Protein AF-0000000065801148 (afdb_homodimer)

Sequence (294 aa):
MPPTREELVSTALNFIAQFAKLDVDSVLSFLSPNCTLRSFPSSLGKPALQTKEESKADFQGLKDFFQNFQLRVKDGSEPVVDEPARRVVLHIEGKGDSLVGRFETEYIYILRMNEEGTMVEDFFQFADSATRDAWGKKIEAHFSARNMPPTREELVSTALNFIAQFAKLDVDSVLSFLSPNCTLRSFPSSLGKPALQTKEESKADFQGLKDFFQNFQLRVKDGSEPVVDEPARRVVLHIEGKGDSLVGRFETEYIYILRMNEEGTMVEDFFQFADSATRDAWGKKIEAHFSARN

Radius of gyration: 19.73 Å; Cα contacts (8 Å, |Δi|>4): 608; chains: 2; bounding box: 57×50×33 Å

Organism: Aspergillus calidoustus (NCBI:txid454130)

Foldseek 3Di:
DFDDQVLLVVLVQCLQAQLQVLDLVSNLVQADQAAWEAEDDCVLVDDRIDGSVRCSVVSNVSSVWFPGKHKDADPPDDWDADRVQSKIWGWIWMWTATPQGTAIWIKIWIFHADRHSNHTRYIYIYIPSVSVVVVVVSVVVVVVVVD/DFDDPVLLVVLVQCLQAQLQVLDLVSNLVQADQAAWEAEDDCVLVDDRIDGSVRCSVVSNVSSVWFPGKHKDADPPDDWDADRVQSKIWGWIWMWTATPQGTAIWIKIWIFHADRHSNHTRYIYIYIPSVSVVVVVVSVVVVVVVVD

InterPro domains:
  IPR032710 NTF2-like domain superfamily [SSF54427] (6-125)
  IPR050977 Fungal Meroterpenoid Biosynthesis Isomerase [PTHR39598] (4-147)

Solvent-accessible surface area (backbone atoms only — not comparable to full-atom values): 15078 Å² total; per-residue (Å²): 122,77,47,48,67,67,45,43,51,50,38,53,54,53,46,44,54,27,53,49,67,56,38,53,65,59,48,50,68,34,41,37,90,80,13,37,37,32,48,32,44,71,87,67,70,55,70,51,70,33,46,49,76,66,44,46,60,60,46,45,44,49,40,73,40,34,84,42,39,42,50,41,74,32,88,96,61,71,74,43,50,14,61,94,72,37,32,39,34,40,51,32,32,38,41,31,43,35,85,82,42,82,44,68,48,39,34,40,36,42,36,25,37,41,74,76,25,72,29,35,37,33,44,36,37,37,38,33,34,39,52,51,50,54,48,51,53,46,52,52,48,58,56,51,72,72,94,124,79,47,48,70,68,46,44,51,49,36,53,54,54,48,46,53,26,53,49,65,56,39,53,66,59,47,52,69,34,41,37,90,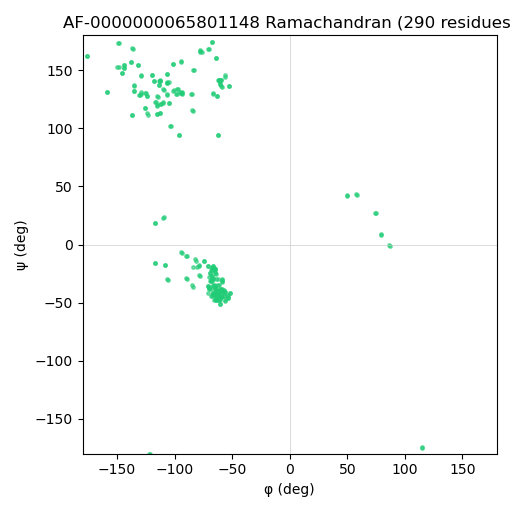79,14,36,37,32,46,31,42,72,87,68,68,56,69,51,70,34,46,49,76,66,44,46,60,59,45,45,46,48,40,75,40,34,82,40,38,42,50,41,74,32,88,96,60,71,74,43,50,15,61,96,71,36,31,40,34,40,53,31,32,36,41,30,43,36,85,82,42,82,44,69,49,39,33,39,35,41,36,26,37,40,73,76,25,71,29,35,36,34,42,36,37,37,38,34,34,39,54,51,50,55,48,52,54,46,52,53,48,57,55,52,69,73,95

pLDDT: mean 94.47, std 5.84, range [59.25, 98.94]

Secondary structure (DSSP, 8-state):
-PPPHHHHHHHHHHHHHGGGGT-HHHHHTTEEEEEEEEEE-GGG---SEEEHHHHHHHHHHHHHHEEEEEEEEPTT---EEETTTTEEEEEEEEEEEETTEEEEEEEEEEEEE-TTSSSEEEEEEEE-HHHHHHHHHHHHHHHHHH-/-PPPHHHHHHHHHHHHHGGGGT-HHHHHTTEEEEEEEEEE-GGG---SEEEHHHHHHHHHHHHHHEEEEEEEEPTT---EEETTTTEEEEEEEEEEEETTEEEEEEEEEEEEE-TTSSSEEEEEEEE-HHHHHHHHHHHHHHHHHH-

Structure (mmCIF, N/CA/C/O backbone):
data_AF-0000000065801148-model_v1
#
loop_
_entity.id
_entity.type
_entity.pdbx_description
1 polymer 'Austinoid biosynthesis cluster protein H'
#
loop_
_atom_site.group_PDB
_atom_site.id
_atom_site.type_symbol
_atom_site.label_atom_id
_atom_site.label_alt_id
_atom_site.label_comp_id
_atom_site.label_asym_id
_atom_site.label_entity_id
_atom_site.label_seq_id
_atom_site.pdbx_PDB_ins_code
_atom_site.Cartn_x
_atom_site.Cartn_y
_atom_site.Cartn_z
_atom_site.occupancy
_atom_site.B_iso_or_equiv
_atom_site.auth_seq_id
_atom_site.auth_comp_id
_atom_site.auth_asym_id
_atom_site.auth_atom_id
_atom_site.pdbx_PDB_model_num
ATOM 1 N N . MET A 1 1 ? 27.734 -12.953 -5.141 1 88.44 1 MET A N 1
ATOM 2 C CA . MET A 1 1 ? 27.516 -11.531 -5.371 1 88.44 1 MET A CA 1
ATOM 3 C C . MET A 1 1 ? 26.062 -11.148 -5.098 1 88.44 1 MET A C 1
ATOM 5 O O . MET A 1 1 ? 25.156 -11.961 -5.301 1 88.44 1 MET A O 1
ATOM 9 N N . PRO A 1 2 ? 25.859 -10.008 -4.473 1 94.94 2 PRO A N 1
ATOM 10 C CA . PRO A 1 2 ? 24.469 -9.586 -4.266 1 94.94 2 PRO A CA 1
ATOM 11 C C . PRO A 1 2 ? 23.719 -9.367 -5.578 1 94.94 2 PRO A C 1
ATOM 13 O O . PRO A 1 2 ? 24.328 -9 -6.586 1 94.94 2 PRO A O 1
ATOM 16 N N . PRO A 1 3 ? 22.438 -9.75 -5.605 1 97.81 3 PRO A N 1
ATOM 17 C CA . PRO A 1 3 ? 21.656 -9.492 -6.82 1 97.81 3 PRO A CA 1
ATOM 18 C C . PRO A 1 3 ? 21.656 -8.016 -7.211 1 97.81 3 PRO A C 1
ATOM 20 O O . PRO A 1 3 ? 21.688 -7.145 -6.344 1 97.81 3 PRO A O 1
ATOM 23 N N . THR A 1 4 ? 21.641 -7.812 -8.516 1 97.81 4 THR A N 1
ATOM 24 C CA . THR A 1 4 ? 21.562 -6.453 -9.031 1 97.81 4 THR A CA 1
ATOM 25 C C . THR A 1 4 ? 20.141 -5.922 -8.945 1 97.81 4 THR A C 1
ATOM 27 O O . THR A 1 4 ? 19.203 -6.691 -8.734 1 97.81 4 THR A O 1
ATOM 30 N N . ARG A 1 5 ? 20.031 -4.637 -9.102 1 98.12 5 ARG A N 1
ATOM 31 C CA . ARG A 1 5 ? 18.734 -3.977 -9.18 1 98.12 5 ARG A CA 1
ATOM 32 C C . ARG A 1 5 ? 17.859 -4.617 -10.25 1 98.12 5 ARG A C 1
ATOM 34 O O . ARG A 1 5 ? 16.688 -4.914 -10.008 1 98.12 5 ARG A O 1
ATOM 41 N N . GLU A 1 6 ? 18.438 -4.836 -11.383 1 97.88 6 GLU A N 1
ATOM 42 C CA . GLU A 1 6 ? 17.719 -5.406 -12.516 1 97.88 6 GLU A CA 1
ATOM 43 C C . GLU A 1 6 ? 17.25 -6.828 -12.211 1 97.88 6 GLU A C 1
ATOM 45 O O . GLU A 1 6 ? 16.156 -7.223 -12.602 1 97.88 6 GLU A O 1
ATOM 50 N N . GLU A 1 7 ? 18.078 -7.594 -11.539 1 98.5 7 GLU A N 1
ATOM 51 C CA . GLU A 1 7 ? 17.719 -8.961 -11.18 1 98.5 7 GLU A CA 1
ATOM 52 C C . GLU A 1 7 ? 16.578 -8.992 -10.172 1 98.5 7 GLU A C 1
ATOM 54 O O . GLU A 1 7 ? 15.664 -9.82 -10.281 1 98.5 7 GLU A O 1
ATOM 59 N N . LEU A 1 8 ? 16.625 -8.086 -9.18 1 98.75 8 LEU A N 1
ATOM 60 C CA . LEU A 1 8 ? 15.57 -8 -8.18 1 98.75 8 LEU A CA 1
ATOM 61 C C . LEU A 1 8 ? 14.234 -7.656 -8.836 1 98.75 8 LEU A C 1
ATOM 63 O O . LEU A 1 8 ? 13.219 -8.297 -8.562 1 98.75 8 LEU A O 1
ATOM 67 N N . VAL A 1 9 ? 14.273 -6.68 -9.742 1 98.75 9 VAL A N 1
ATOM 68 C CA . VAL A 1 9 ? 13.062 -6.258 -10.43 1 98.75 9 VAL A CA 1
ATOM 69 C C . VAL A 1 9 ? 12.555 -7.387 -11.328 1 98.75 9 VAL A C 1
ATOM 71 O O . VAL A 1 9 ? 11.352 -7.664 -11.367 1 98.75 9 VAL A O 1
ATOM 74 N N . SER A 1 10 ? 13.445 -8.039 -12.016 1 98.69 10 SER A N 1
ATOM 75 C CA . SER A 1 10 ? 13.07 -9.148 -12.891 1 98.69 10 SER A CA 1
ATOM 76 C C . SER A 1 10 ? 12.391 -10.266 -12.102 1 98.69 10 SER A C 1
ATOM 78 O O . SER A 1 10 ? 11.359 -10.789 -12.531 1 98.69 10 SER A O 1
ATOM 80 N N . THR A 1 11 ? 12.93 -10.656 -10.953 1 98.69 11 THR A N 1
ATOM 81 C CA . THR A 1 11 ? 12.328 -11.688 -10.117 1 98.69 11 THR A CA 1
ATOM 82 C C . THR A 1 11 ? 10.938 -11.266 -9.648 1 98.69 11 THR A C 1
ATOM 84 O O . THR A 1 11 ? 10 -12.062 -9.68 1 98.69 11 THR A O 1
ATOM 87 N N . ALA A 1 12 ? 10.812 -10.008 -9.219 1 98.81 12 ALA A N 1
ATOM 88 C CA . ALA A 1 12 ? 9.523 -9.492 -8.758 1 98.81 12 ALA A CA 1
ATOM 89 C C . ALA A 1 12 ? 8.477 -9.57 -9.875 1 98.81 12 ALA A C 1
ATOM 91 O O . ALA A 1 12 ? 7.355 -10.031 -9.648 1 98.81 12 ALA A O 1
ATOM 92 N N . LEU A 1 13 ? 8.852 -9.164 -11.078 1 98.69 13 LEU A N 1
ATOM 93 C CA . LEU A 1 13 ? 7.93 -9.141 -12.203 1 98.69 13 LEU A CA 1
ATOM 94 C C . LEU A 1 13 ? 7.582 -10.562 -12.648 1 98.69 13 LEU A C 1
ATOM 96 O O . LEU A 1 13 ? 6.434 -10.844 -13 1 98.69 13 LEU A O 1
ATOM 100 N N . ASN A 1 14 ? 8.516 -11.43 -12.609 1 98.5 14 ASN A N 1
ATOM 101 C CA . ASN A 1 14 ? 8.242 -12.836 -12.914 1 98.5 14 ASN A CA 1
ATOM 102 C C . ASN A 1 14 ? 7.301 -13.461 -11.891 1 98.5 14 ASN A C 1
ATOM 104 O O . ASN A 1 14 ? 6.449 -14.273 -12.242 1 98.5 14 ASN A O 1
ATOM 108 N N . PHE A 1 15 ? 7.508 -13.07 -10.664 1 98.62 15 PHE A N 1
ATOM 109 C CA . PHE A 1 15 ? 6.637 -13.57 -9.609 1 98.62 15 PHE A CA 1
ATOM 110 C C . PHE A 1 15 ? 5.188 -13.172 -9.867 1 98.62 15 PHE A C 1
ATOM 112 O O . PHE A 1 15 ? 4.297 -14.023 -9.883 1 98.62 15 PHE A O 1
ATOM 119 N N . ILE A 1 16 ? 4.914 -11.891 -10.117 1 98.25 16 ILE A N 1
ATOM 120 C CA . ILE A 1 16 ? 3.527 -11.461 -10.25 1 98.25 16 ILE A CA 1
ATOM 121 C C . ILE A 1 16 ? 2.936 -12.039 -11.531 1 98.25 16 ILE A C 1
ATOM 123 O O . ILE A 1 16 ? 1.729 -12.289 -11.617 1 98.25 16 ILE A O 1
ATOM 127 N N . ALA A 1 17 ? 3.746 -12.367 -12.539 1 98.06 17 ALA A N 1
ATOM 128 C CA . ALA A 1 17 ? 3.275 -12.953 -13.789 1 98.06 17 ALA A CA 1
ATOM 129 C C . ALA A 1 17 ? 2.73 -14.359 -13.555 1 98.06 17 ALA A C 1
ATOM 131 O O . ALA A 1 17 ? 1.961 -14.875 -14.367 1 98.06 17 ALA A O 1
ATOM 132 N N . GLN A 1 18 ? 3.129 -15.016 -12.422 1 97.69 18 GLN A N 1
ATOM 133 C CA . GLN A 1 18 ? 2.709 -16.391 -12.164 1 97.69 18 GLN A CA 1
ATOM 134 C C . GLN A 1 18 ? 1.209 -16.453 -11.883 1 97.69 18 GLN A C 1
ATOM 136 O O . GLN A 1 18 ? 0.578 -17.484 -12.125 1 97.69 18 GLN A O 1
ATOM 141 N N . PHE A 1 19 ? 0.616 -15.414 -11.383 1 97.06 19 PHE A N 1
ATOM 142 C CA . PHE A 1 19 ? -0.777 -15.414 -10.953 1 97.06 19 PHE A CA 1
ATOM 143 C C . PHE A 1 19 ? -1.708 -15.648 -12.141 1 97.06 19 PHE A C 1
ATOM 145 O O . PHE A 1 19 ? -2.814 -16.172 -11.977 1 97.06 19 PHE A O 1
ATOM 152 N N . ALA A 1 20 ? -1.231 -15.297 -13.312 1 96.25 20 ALA A N 1
ATOM 153 C CA . ALA A 1 20 ? -2.057 -15.438 -14.516 1 96.25 20 ALA A CA 1
ATOM 154 C C . ALA A 1 20 ? -2.244 -16.906 -14.891 1 96.25 20 ALA A C 1
ATOM 156 O O . ALA A 1 20 ? -3.16 -17.25 -15.641 1 96.25 20 ALA A O 1
ATOM 157 N N . LYS A 1 21 ? -1.424 -17.75 -14.398 1 95.75 21 LYS A N 1
ATOM 158 C CA . LYS A 1 21 ? -1.476 -19.156 -14.734 1 95.75 21 LYS A CA 1
ATOM 159 C C . LYS A 1 21 ? -2.576 -19.875 -13.953 1 95.75 21 LYS A C 1
ATOM 161 O O . LYS A 1 21 ? -2.955 -21 -14.289 1 95.75 21 LYS A O 1
ATOM 166 N N . LEU A 1 22 ? -3.027 -19.266 -12.906 1 94.88 22 LEU A N 1
ATOM 167 C CA . LEU A 1 22 ? -4.008 -19.859 -12.008 1 94.88 22 LEU A CA 1
ATOM 168 C C . LEU A 1 22 ? -3.58 -21.281 -11.609 1 94.88 22 LEU A C 1
ATOM 170 O O . LEU A 1 22 ? -4.387 -22.203 -11.656 1 94.88 22 LEU A O 1
ATOM 174 N N . ASP A 1 23 ? -2.326 -21.375 -11.336 1 94.38 23 ASP A N 1
ATOM 175 C CA . ASP A 1 23 ? -1.668 -22.609 -10.891 1 94.38 23 ASP A CA 1
ATOM 176 C C . ASP A 1 23 ? -0.948 -22.391 -9.562 1 94.38 23 ASP A C 1
ATOM 178 O O . ASP A 1 23 ? 0.062 -21.688 -9.508 1 94.38 23 ASP A O 1
ATOM 182 N N . VAL A 1 24 ? -1.409 -23 -8.586 1 94.25 24 VAL A N 1
ATOM 183 C CA . VAL A 1 24 ? -0.921 -22.797 -7.227 1 94.25 24 VAL A CA 1
ATOM 184 C C . VAL A 1 24 ? 0.577 -23.078 -7.168 1 94.25 24 VAL A C 1
ATOM 186 O O . VAL A 1 24 ? 1.341 -22.312 -6.578 1 94.25 24 VAL A O 1
ATOM 189 N N . ASP A 1 25 ? 1.004 -24.141 -7.789 1 95.19 25 ASP A N 1
ATOM 190 C CA . ASP A 1 25 ? 2.402 -24.547 -7.73 1 95.19 25 ASP A CA 1
ATOM 191 C C . ASP A 1 25 ? 3.309 -23.516 -8.391 1 95.19 25 ASP A C 1
ATOM 193 O O . ASP A 1 25 ? 4.449 -23.312 -7.973 1 95.19 25 ASP A O 1
ATOM 197 N N . SER A 1 26 ? 2.848 -22.906 -9.414 1 95.62 26 SER A N 1
ATOM 198 C CA . SER A 1 26 ? 3.615 -21.859 -10.094 1 95.62 26 SER A CA 1
ATOM 199 C C . SER A 1 26 ? 3.932 -20.703 -9.164 1 95.62 26 SER A C 1
ATOM 201 O O . SER A 1 26 ? 5.07 -20.234 -9.109 1 95.62 26 SER A O 1
ATOM 203 N N . VAL A 1 27 ? 2.953 -20.234 -8.375 1 96 27 VAL A N 1
ATOM 204 C CA . VAL A 1 27 ? 3.152 -19.141 -7.426 1 96 27 VAL A CA 1
ATOM 205 C C . VAL A 1 27 ? 4.074 -19.609 -6.297 1 96 27 VAL A C 1
ATOM 207 O O . VAL A 1 27 ? 5.055 -18.922 -5.973 1 96 27 VAL A O 1
ATOM 210 N N . LEU A 1 28 ? 3.816 -20.781 -5.816 1 96.31 28 LEU A N 1
ATOM 211 C CA . LEU A 1 28 ? 4.562 -21.297 -4.676 1 96.31 28 LEU A CA 1
ATOM 212 C C . LEU A 1 28 ? 6.023 -21.531 -5.043 1 96.31 28 LEU A C 1
ATOM 214 O O . LEU A 1 28 ? 6.906 -21.422 -4.188 1 96.31 28 LEU A O 1
ATOM 218 N N . SER A 1 29 ? 6.285 -21.828 -6.242 1 96.44 29 SER A N 1
ATOM 219 C CA . SER A 1 29 ? 7.645 -22.109 -6.684 1 96.44 29 SER A CA 1
ATOM 220 C C . SER A 1 29 ? 8.531 -20.875 -6.574 1 96.44 29 SER A C 1
ATOM 222 O O . SER A 1 29 ? 9.758 -20.984 -6.547 1 96.44 29 SER A O 1
ATOM 224 N N . PHE A 1 30 ? 7.953 -19.672 -6.527 1 97.81 30 PHE A N 1
ATOM 225 C CA . PHE A 1 30 ? 8.703 -18.438 -6.395 1 97.81 30 PHE A CA 1
ATOM 226 C C . PHE A 1 30 ? 8.898 -18.078 -4.93 1 97.81 30 PHE A C 1
ATOM 228 O O . PHE A 1 30 ? 9.617 -17.125 -4.609 1 97.81 30 PHE A O 1
ATOM 235 N N . LEU A 1 31 ? 8.25 -18.75 -4.016 1 97.94 31 LEU A N 1
ATOM 236 C CA . LEU A 1 31 ? 8.383 -18.516 -2.584 1 97.94 31 LEU A CA 1
ATOM 237 C C . LEU A 1 31 ? 9.43 -19.422 -1.969 1 97.94 31 LEU A C 1
ATOM 239 O O . LEU A 1 31 ? 9.438 -20.641 -2.23 1 97.94 31 LEU A O 1
ATOM 243 N N . SER A 1 32 ? 10.344 -18.812 -1.2 1 97.69 32 SER A N 1
ATOM 244 C CA . SER A 1 32 ? 11.305 -19.641 -0.466 1 97.69 32 SER A CA 1
ATOM 245 C C . SER A 1 32 ? 10.602 -20.516 0.559 1 97.69 32 SER A C 1
ATOM 247 O O . SER A 1 32 ? 9.469 -20.25 0.958 1 97.69 32 SER A O 1
ATOM 249 N N . PRO A 1 33 ? 11.195 -21.594 1.052 1 94.88 33 PRO A N 1
ATOM 250 C CA . PRO A 1 33 ? 10.555 -22.547 1.97 1 94.88 33 PRO A CA 1
ATOM 251 C C . PRO A 1 33 ? 10.078 -21.875 3.262 1 94.88 33 PRO A C 1
ATOM 253 O O . PRO A 1 33 ? 9.047 -22.281 3.82 1 94.88 33 PRO A O 1
ATOM 256 N N . ASN A 1 34 ? 10.727 -20.859 3.68 1 94.19 34 ASN A N 1
ATOM 257 C CA . ASN A 1 34 ? 10.367 -20.188 4.926 1 94.19 34 ASN A CA 1
ATOM 258 C C . ASN A 1 34 ? 9.758 -18.812 4.668 1 94.19 34 ASN A C 1
ATOM 260 O O . ASN A 1 34 ? 9.852 -17.922 5.516 1 94.19 34 ASN A O 1
ATOM 264 N N . CYS A 1 35 ? 9.242 -18.688 3.482 1 97.38 35 CYS A N 1
ATOM 265 C CA . CYS A 1 35 ? 8.648 -17.406 3.131 1 97.38 35 CYS A CA 1
ATOM 266 C C . CYS A 1 35 ? 7.496 -17.062 4.07 1 97.38 35 CYS A C 1
ATOM 268 O O . CYS A 1 35 ? 6.684 -17.922 4.402 1 97.38 35 CYS A O 1
ATOM 270 N N . THR A 1 36 ? 7.418 -15.867 4.461 1 95.5 36 THR A N 1
ATOM 271 C CA . THR A 1 36 ? 6.293 -15.328 5.219 1 95.5 36 THR A CA 1
ATOM 272 C C . THR A 1 36 ? 5.438 -14.422 4.34 1 95.5 36 THR A C 1
ATOM 274 O O . THR A 1 36 ? 5.961 -13.688 3.5 1 95.5 36 THR A O 1
ATOM 277 N N . LEU A 1 37 ? 4.152 -14.562 4.512 1 95.69 37 LEU A N 1
ATOM 278 C CA . LEU A 1 37 ? 3.197 -13.695 3.838 1 95.69 37 LEU A CA 1
ATOM 279 C C . LEU A 1 37 ? 2.512 -12.766 4.832 1 95.69 37 LEU A C 1
ATOM 281 O O . LEU A 1 37 ? 1.942 -13.219 5.828 1 95.69 37 LEU A O 1
ATOM 285 N N . ARG A 1 38 ? 2.605 -11.539 4.648 1 94.94 38 ARG A N 1
ATOM 286 C CA . ARG A 1 38 ? 2.004 -10.508 5.488 1 94.94 38 ARG A CA 1
ATOM 287 C C . ARG A 1 38 ? 0.948 -9.719 4.719 1 94.94 38 ARG A C 1
ATOM 289 O O . ARG A 1 38 ? 1.246 -9.117 3.686 1 94.94 38 ARG A O 1
ATOM 296 N N . SER A 1 39 ? -0.247 -9.773 5.219 1 95.25 39 SER A N 1
ATOM 297 C CA . SER A 1 39 ? -1.373 -9.18 4.504 1 95.25 39 SER A CA 1
ATOM 298 C C . SER A 1 39 ? -1.971 -8.016 5.281 1 95.25 39 SER A C 1
ATOM 300 O O . SER A 1 39 ? -2.328 -8.156 6.453 1 95.25 39 SER A O 1
ATOM 302 N N . PHE A 1 40 ? -2.064 -6.988 4.586 1 96.25 40 PHE A N 1
ATOM 303 C CA . PHE A 1 40 ? -2.586 -5.746 5.141 1 96.25 40 PHE A CA 1
ATOM 304 C C . PHE A 1 40 ? -3.551 -5.078 4.168 1 96.25 40 PHE A C 1
ATOM 306 O O . PHE A 1 40 ? -3.617 -5.457 2.996 1 96.25 40 PHE A O 1
ATOM 313 N N . PRO A 1 41 ? -4.336 -4.012 4.578 1 97.06 41 PRO A N 1
ATOM 314 C CA . PRO A 1 41 ? -4.395 -3.443 5.926 1 97.06 41 PRO A CA 1
ATOM 315 C C . PRO A 1 41 ? -5.07 -4.375 6.93 1 97.06 41 PRO A C 1
ATOM 317 O O . PRO A 1 41 ? -5.66 -5.383 6.543 1 97.06 41 PRO A O 1
ATOM 320 N N . SER A 1 42 ? -4.938 -4.039 8.195 1 93.62 42 SER A N 1
ATOM 321 C CA . SER A 1 42 ? -5.461 -4.867 9.273 1 93.62 42 SER A CA 1
ATOM 322 C C . SER A 1 42 ? -6.988 -4.914 9.25 1 93.62 42 SER A C 1
ATOM 324 O O . SER A 1 42 ? -7.594 -5.852 9.766 1 93.62 42 SER A O 1
ATOM 326 N N . SER A 1 43 ? -7.605 -3.949 8.594 1 91.81 43 SER A N 1
ATOM 327 C CA . SER A 1 43 ? -9.062 -3.873 8.539 1 91.81 43 SER A CA 1
ATOM 328 C C . SER A 1 43 ? -9.648 -5.043 7.75 1 91.81 43 SER A C 1
ATOM 330 O O . SER A 1 43 ? -10.836 -5.332 7.852 1 91.81 43 SER A O 1
ATOM 332 N N . LEU A 1 44 ? -8.844 -5.715 6.941 1 89.69 44 LEU A N 1
ATOM 333 C CA . LEU A 1 44 ? -9.305 -6.859 6.164 1 89.69 44 LEU A CA 1
ATOM 334 C C . LEU A 1 44 ? -9.648 -8.031 7.074 1 89.69 44 LEU A C 1
ATOM 336 O O . LEU A 1 44 ? -10.328 -8.969 6.652 1 89.69 44 LEU A O 1
ATOM 340 N N . GLY A 1 45 ? -9.086 -8.023 8.258 1 85.44 45 GLY A N 1
ATOM 341 C CA . GLY A 1 45 ? -9.414 -9.078 9.203 1 85.44 45 GLY A CA 1
ATOM 342 C C . GLY A 1 45 ? -8.68 -10.375 8.93 1 85.44 45 GLY A C 1
ATOM 343 O O . GLY A 1 45 ? -9.07 -11.43 9.43 1 85.44 45 GLY A O 1
ATOM 344 N N . LYS A 1 46 ? -7.77 -10.43 8.086 1 79.38 46 LYS A N 1
ATOM 345 C CA . LYS A 1 46 ? -6.934 -11.594 7.828 1 79.38 46 LYS A CA 1
ATOM 346 C C . LYS A 1 46 ? -5.766 -11.664 8.805 1 79.38 46 LYS A C 1
ATOM 348 O O . LYS A 1 46 ? -5.348 -10.641 9.352 1 79.38 46 LYS A O 1
ATOM 353 N N . PRO A 1 47 ? -5.395 -12.938 9.023 1 80.19 47 PRO A N 1
ATOM 354 C CA . PRO A 1 47 ? -4.148 -13.016 9.789 1 80.19 47 PRO A CA 1
ATOM 355 C C . PRO A 1 47 ? -3.023 -12.195 9.172 1 80.19 47 PRO A C 1
ATOM 357 O O . PRO A 1 47 ? -2.82 -12.234 7.953 1 80.19 47 PRO A O 1
ATOM 360 N N . ALA A 1 48 ? -2.338 -11.5 10.023 1 77.25 48 ALA A N 1
ATOM 361 C CA . ALA A 1 48 ? -1.279 -10.602 9.562 1 77.25 48 ALA A CA 1
ATOM 362 C C . ALA A 1 48 ? -0.103 -11.391 8.992 1 77.25 48 ALA A C 1
ATOM 364 O O . ALA A 1 48 ? 0.568 -10.945 8.062 1 77.25 48 ALA A O 1
ATOM 365 N N . LEU A 1 49 ? 0.062 -12.586 9.586 1 88 49 LEU A N 1
ATOM 366 C CA . LEU A 1 49 ? 1.208 -13.398 9.195 1 88 49 LEU A CA 1
ATOM 367 C C . LEU A 1 49 ? 0.775 -14.82 8.859 1 88 49 LEU A C 1
ATOM 369 O O . LEU A 1 49 ? 0.028 -15.438 9.625 1 88 49 LEU A O 1
ATOM 373 N N . GLN A 1 50 ? 1.235 -15.242 7.641 1 93.12 50 GLN A N 1
ATOM 374 C CA . GLN A 1 50 ? 1.024 -16.609 7.199 1 93.12 50 GLN A CA 1
ATOM 375 C C . GLN A 1 50 ? 2.328 -17.25 6.719 1 93.12 50 GLN A C 1
ATOM 377 O O . GLN A 1 50 ? 3.186 -16.562 6.156 1 93.12 50 GLN A O 1
ATOM 382 N N . THR A 1 51 ? 2.428 -18.547 6.984 1 95.06 51 THR A N 1
ATOM 383 C CA . THR A 1 51 ? 3.521 -19.297 6.383 1 95.06 51 THR A CA 1
ATOM 384 C C . THR A 1 51 ? 3.217 -19.625 4.926 1 95.06 51 THR A C 1
ATOM 386 O O . THR A 1 51 ? 2.086 -19.453 4.469 1 95.06 51 THR A O 1
ATOM 389 N N . LYS A 1 52 ? 4.293 -20.062 4.277 1 95.5 52 LYS A N 1
ATOM 390 C CA . LYS A 1 52 ? 4.125 -20.547 2.91 1 95.5 52 LYS A CA 1
ATOM 391 C C . LYS A 1 52 ? 3.047 -21.625 2.838 1 95.5 52 LYS A C 1
ATOM 393 O O . LYS A 1 52 ? 2.158 -21.562 1.984 1 95.5 52 LYS A O 1
ATOM 398 N N . GLU A 1 53 ? 3.006 -22.547 3.732 1 93.69 53 GLU A N 1
ATOM 399 C CA . GLU A 1 53 ? 2.045 -23.656 3.754 1 93.69 53 GLU A CA 1
ATOM 400 C C . GLU A 1 53 ? 0.626 -23.141 3.99 1 93.69 53 GLU A C 1
ATOM 402 O O . GLU A 1 53 ? -0.313 -23.578 3.316 1 93.69 53 GLU A O 1
ATOM 407 N N . GLU A 1 54 ? 0.474 -22.25 4.863 1 92.44 54 GLU A N 1
ATOM 408 C CA . GLU A 1 54 ? -0.838 -21.703 5.191 1 92.44 54 GLU A CA 1
ATOM 409 C C . GLU A 1 54 ? -1.404 -20.891 4.031 1 92.44 54 GLU A C 1
ATOM 411 O O . GLU A 1 54 ? -2.623 -20.781 3.873 1 92.44 54 GLU A O 1
ATOM 416 N N . SER A 1 55 ? -0.515 -20.281 3.285 1 92.62 55 SER A N 1
ATOM 417 C CA . SER A 1 55 ? -0.938 -19.391 2.209 1 92.62 55 SER A CA 1
ATOM 418 C C . SER A 1 55 ? -1.468 -20.172 1.016 1 92.62 55 SER A C 1
ATOM 420 O O . SER A 1 55 ? -2.117 -19.609 0.133 1 92.62 55 SER A O 1
ATOM 422 N N . LYS A 1 56 ? -1.229 -21.453 0.976 1 93.31 56 LYS A N 1
ATOM 423 C CA . LYS A 1 56 ? -1.633 -22.297 -0.144 1 93.31 56 LYS A CA 1
ATOM 424 C C . LYS A 1 56 ? -3.139 -22.219 -0.379 1 93.31 56 LYS A C 1
ATOM 426 O O . LYS A 1 56 ? -3.594 -22.203 -1.524 1 93.31 56 LYS A O 1
ATOM 431 N N . ALA A 1 57 ? -3.883 -22.172 0.654 1 90.12 57 ALA A N 1
ATOM 432 C CA . ALA A 1 57 ? -5.34 -22.125 0.56 1 90.12 57 ALA A CA 1
ATOM 433 C C . ALA A 1 57 ? -5.801 -20.891 -0.195 1 90.12 57 ALA A C 1
ATOM 435 O O . ALA A 1 57 ? -6.766 -20.938 -0.963 1 90.12 57 ALA A O 1
ATOM 436 N N . ASP A 1 58 ? -5.133 -19.75 0.027 1 89.12 58 ASP A N 1
ATOM 437 C CA . ASP A 1 58 ? -5.484 -18.516 -0.654 1 89.12 58 ASP A CA 1
ATOM 438 C C . ASP A 1 58 ? -5.25 -18.625 -2.158 1 89.12 58 ASP A C 1
ATOM 440 O O . ASP A 1 58 ? -6.078 -18.188 -2.957 1 89.12 58 ASP A O 1
ATOM 444 N N . PHE A 1 59 ? -4.18 -19.188 -2.506 1 92.94 59 PHE A N 1
ATOM 445 C CA . PHE A 1 59 ? -3.85 -19.328 -3.918 1 92.94 59 PHE A CA 1
ATOM 446 C C . PHE A 1 59 ? -4.758 -20.359 -4.586 1 92.94 59 PHE A C 1
ATOM 448 O O . PHE A 1 59 ? -5.133 -20.203 -5.75 1 92.94 59 PHE A O 1
ATOM 455 N N . GLN A 1 60 ? -5.117 -21.406 -3.85 1 92.12 60 GLN A N 1
ATOM 456 C CA . GLN A 1 60 ? -6.109 -22.359 -4.348 1 92.12 60 GLN A CA 1
ATOM 457 C C . GLN A 1 60 ? -7.453 -21.672 -4.582 1 92.12 60 GLN A C 1
ATOM 459 O O . GLN A 1 60 ? -8.156 -21.984 -5.547 1 92.12 60 GLN A O 1
ATOM 464 N N . GLY A 1 61 ? -7.793 -20.812 -3.689 1 88.5 61 GLY A N 1
ATOM 465 C CA . GLY A 1 61 ? -9.016 -20.047 -3.844 1 88.5 61 GLY A CA 1
ATOM 466 C C . GLY A 1 61 ? -9.07 -19.266 -5.141 1 88.5 61 GLY A C 1
ATOM 467 O O . GLY A 1 61 ? -10.125 -19.188 -5.777 1 88.5 61 GLY A O 1
ATOM 468 N N . LEU A 1 62 ? -7.945 -18.656 -5.531 1 89.44 62 LEU A N 1
ATOM 469 C CA . LEU A 1 62 ? -7.887 -17.953 -6.805 1 89.44 62 LEU A CA 1
ATOM 470 C C . LEU A 1 62 ? -8.258 -18.875 -7.961 1 89.44 62 LEU A C 1
ATOM 472 O O . LEU A 1 62 ? -9.109 -18.531 -8.789 1 89.44 62 LEU A O 1
ATOM 476 N N . LYS A 1 63 ? -7.66 -20 -7.922 1 89.56 63 LYS A N 1
ATOM 477 C CA . LYS A 1 63 ? -7.922 -21 -8.953 1 89.56 63 LYS A CA 1
ATOM 478 C C . LYS A 1 63 ? -9.391 -21.406 -8.969 1 89.56 63 LYS A C 1
ATOM 480 O O . LYS A 1 63 ? -9.992 -21.547 -10.031 1 89.56 63 LYS A O 1
ATOM 485 N N . ASP A 1 64 ? -10.008 -21.516 -7.836 1 90 64 ASP A N 1
ATOM 486 C CA . ASP A 1 64 ? -11.359 -22.031 -7.703 1 90 64 ASP A CA 1
ATOM 487 C C . ASP A 1 64 ? -12.398 -20.984 -8.102 1 90 64 ASP A C 1
ATOM 489 O O . ASP A 1 64 ? -13.461 -21.328 -8.617 1 90 64 ASP A O 1
ATOM 493 N N . PHE A 1 65 ? -11.984 -19.781 -7.93 1 91.12 65 PHE A N 1
ATOM 494 C CA . PHE A 1 65 ? -13.023 -18.766 -8.055 1 91.12 65 PHE A CA 1
ATOM 495 C C . PHE A 1 65 ? -12.852 -17.953 -9.336 1 91.12 65 PHE A C 1
ATOM 497 O O . PHE A 1 65 ? -13.773 -17.266 -9.773 1 91.12 65 PHE A O 1
ATOM 504 N N . PHE A 1 66 ? -11.68 -18.016 -9.914 1 94.94 66 PHE A N 1
ATOM 505 C CA . PHE A 1 66 ? -11.422 -17.156 -11.062 1 94.94 66 PHE A CA 1
ATOM 506 C C . PHE A 1 66 ? -11.273 -17.984 -12.336 1 94.94 66 PHE A C 1
ATOM 508 O O . PHE A 1 66 ? -10.695 -19.078 -12.312 1 94.94 66 PHE A O 1
ATOM 515 N N . GLN A 1 67 ? -11.797 -17.484 -13.438 1 95.75 67 GLN A N 1
ATOM 516 C CA . GLN A 1 67 ? -11.57 -18.047 -14.766 1 95.75 67 GLN A CA 1
ATOM 517 C C . GLN A 1 67 ? -10.273 -17.516 -15.375 1 95.75 67 GLN A C 1
ATOM 519 O O . GLN A 1 67 ? -9.625 -18.219 -16.172 1 95.75 67 GLN A O 1
ATOM 524 N N . ASN A 1 68 ? -10.062 -16.359 -15.062 1 96.88 68 ASN A N 1
ATOM 525 C CA . ASN A 1 68 ? -8.805 -15.68 -15.367 1 96.88 68 ASN A CA 1
ATOM 526 C C . ASN A 1 68 ? -8.469 -14.625 -14.328 1 96.88 68 ASN A C 1
ATOM 528 O O . ASN A 1 68 ? -9.359 -14.086 -13.664 1 96.88 68 ASN A O 1
ATOM 532 N N . PHE A 1 69 ? -7.23 -14.375 -14.18 1 97.06 69 PHE A N 1
ATOM 533 C CA . PHE A 1 69 ? -6.754 -13.359 -13.25 1 97.06 69 PHE A CA 1
ATOM 534 C C . PHE A 1 69 ? -5.348 -12.898 -13.617 1 97.06 69 PHE A C 1
ATOM 536 O O . PHE A 1 69 ? -4.453 -13.727 -13.82 1 97.06 69 PHE A O 1
ATOM 543 N N . GLN A 1 70 ? -5.141 -11.617 -13.672 1 97.44 70 GLN A N 1
ATOM 544 C CA . GLN A 1 70 ? -3.828 -11.078 -14.023 1 97.44 70 GLN A CA 1
ATOM 545 C C . GLN A 1 70 ? -3.434 -9.938 -13.102 1 97.44 70 GLN A C 1
ATOM 547 O O . GLN A 1 70 ? -4.27 -9.102 -12.742 1 97.44 70 GLN A O 1
ATOM 552 N N . LEU A 1 71 ? -2.203 -9.969 -12.695 1 98.12 71 LEU A N 1
ATOM 553 C CA . LEU A 1 71 ? -1.581 -8.859 -11.992 1 98.12 71 LEU A CA 1
ATOM 554 C C . LEU A 1 71 ? -0.617 -8.102 -12.898 1 98.12 71 LEU A C 1
ATOM 556 O O . LEU A 1 71 ? 0.104 -8.719 -13.688 1 98.12 71 LEU A O 1
ATOM 560 N N . ARG A 1 72 ? -0.611 -6.82 -12.812 1 97.81 72 ARG A N 1
ATOM 561 C CA . ARG A 1 72 ? 0.341 -5.984 -13.531 1 97.81 72 ARG A CA 1
ATOM 562 C C . ARG A 1 72 ? 0.756 -4.777 -12.695 1 97.81 72 ARG A C 1
ATOM 564 O O . ARG A 1 72 ? -0.008 -4.309 -11.852 1 97.81 72 ARG A O 1
ATOM 571 N N . VAL A 1 73 ? 1.945 -4.352 -12.977 1 98.38 73 VAL A N 1
ATOM 572 C CA . VAL A 1 73 ? 2.332 -3.062 -12.406 1 98.38 73 VAL A CA 1
ATOM 573 C C . VAL A 1 73 ? 1.423 -1.964 -12.953 1 98.38 73 VAL A C 1
ATOM 575 O O . VAL A 1 73 ? 1.174 -1.896 -14.156 1 98.38 73 VAL A O 1
ATOM 578 N N . LYS A 1 74 ? 0.875 -1.228 -12.07 1 97.5 74 LYS A N 1
ATOM 579 C CA . LYS A 1 74 ? -0.042 -0.168 -12.484 1 97.5 74 LYS A CA 1
ATOM 580 C C . LYS A 1 74 ? 0.651 0.83 -13.406 1 97.5 74 LYS A C 1
ATOM 582 O O . LYS A 1 74 ? 1.792 1.226 -13.156 1 97.5 74 LYS A O 1
ATOM 587 N N . ASP A 1 75 ? -0.086 1.312 -14.422 1 94.19 75 ASP A N 1
ATOM 588 C CA . ASP A 1 75 ? 0.451 2.289 -15.367 1 94.19 75 ASP A CA 1
ATOM 589 C C . ASP A 1 75 ? 0.888 3.564 -14.648 1 94.19 75 ASP A C 1
ATOM 591 O O . ASP A 1 75 ? 0.175 4.066 -13.773 1 94.19 75 ASP A O 1
ATOM 595 N N . GLY A 1 76 ? 2.084 4.082 -15.031 1 91.69 76 GLY A N 1
ATOM 596 C CA . GLY A 1 76 ? 2.586 5.312 -14.445 1 91.69 76 GLY A CA 1
ATOM 597 C C . GLY A 1 76 ? 3.359 5.086 -13.156 1 91.69 76 GLY A C 1
ATOM 598 O O . GLY A 1 76 ? 3.832 6.039 -12.531 1 91.69 76 GLY A O 1
ATOM 599 N N . SER A 1 77 ? 3.432 3.85 -12.781 1 95.38 77 SER A N 1
ATOM 600 C CA . SER A 1 77 ? 4.191 3.529 -11.57 1 95.38 77 SER A CA 1
ATOM 601 C C . SER A 1 77 ? 5.516 2.855 -11.914 1 95.38 77 SER A C 1
ATOM 603 O O . SER A 1 77 ? 5.629 2.191 -12.945 1 95.38 77 SER A O 1
ATOM 605 N N . GLU A 1 78 ? 6.488 3.119 -11.117 1 96.12 78 GLU A N 1
ATOM 606 C CA . GLU A 1 78 ? 7.789 2.461 -11.219 1 96.12 78 GLU A CA 1
ATOM 607 C C . GLU A 1 78 ? 8.125 1.699 -9.945 1 96.12 78 GLU A C 1
ATOM 609 O O . GLU A 1 78 ? 7.812 2.154 -8.844 1 96.12 78 GLU A O 1
ATOM 614 N N . PRO A 1 79 ? 8.82 0.566 -10.148 1 98.69 79 PRO A N 1
ATOM 615 C CA . PRO A 1 79 ? 9.25 -0.159 -8.945 1 98.69 79 PRO A CA 1
ATOM 616 C C . PRO A 1 79 ? 10.188 0.665 -8.062 1 98.69 79 PRO A C 1
ATOM 618 O O . PRO A 1 79 ? 10.984 1.454 -8.57 1 98.69 79 PRO A O 1
ATOM 621 N N . VAL A 1 80 ? 10.023 0.556 -6.77 1 98.88 80 VAL A N 1
ATOM 622 C CA . VAL A 1 80 ? 11.016 1.021 -5.805 1 98.88 80 VAL A CA 1
ATOM 623 C C . VAL A 1 80 ? 11.93 -0.134 -5.41 1 98.88 80 VAL A C 1
ATOM 625 O O . VAL A 1 80 ? 11.461 -1.225 -5.078 1 98.88 80 VAL A O 1
ATOM 628 N N . VAL A 1 81 ? 13.273 0.1 -5.461 1 98.88 81 VAL A N 1
ATOM 629 C CA . VAL A 1 81 ? 14.203 -0.995 -5.211 1 98.88 81 VAL A CA 1
ATOM 630 C C . VAL A 1 81 ? 15.18 -0.606 -4.098 1 98.88 81 VAL A C 1
ATOM 632 O O . VAL A 1 81 ? 15.891 0.396 -4.207 1 98.88 81 VAL A O 1
ATOM 635 N N . ASP A 1 82 ? 15.141 -1.32 -3.023 1 98.88 82 ASP A N 1
ATOM 636 C CA . ASP A 1 82 ? 16.141 -1.272 -1.957 1 98.88 82 ASP A CA 1
ATOM 637 C C . ASP A 1 82 ? 17.172 -2.381 -2.125 1 98.88 82 ASP A C 1
ATOM 639 O O . ASP A 1 82 ? 17 -3.49 -1.619 1 98.88 82 ASP A O 1
ATOM 643 N N . GLU A 1 83 ? 18.25 -2.074 -2.754 1 98.38 83 GLU A N 1
ATOM 644 C CA . GLU A 1 83 ? 19.219 -3.094 -3.164 1 98.38 83 GLU A CA 1
ATOM 645 C C . GLU A 1 83 ? 19.859 -3.768 -1.954 1 98.38 83 GLU A C 1
ATOM 647 O O . GLU A 1 83 ? 19.891 -4.996 -1.867 1 98.38 83 GLU A O 1
ATOM 652 N N . PRO A 1 84 ? 20.312 -2.93 -0.957 1 97.69 84 PRO A N 1
ATOM 653 C CA . PRO A 1 84 ? 20.953 -3.613 0.171 1 97.69 84 PRO A CA 1
ATOM 654 C C . PRO A 1 84 ? 19.984 -4.523 0.928 1 97.69 84 PRO A C 1
ATOM 656 O O . PRO A 1 84 ? 20.391 -5.559 1.462 1 97.69 84 PRO A O 1
ATOM 659 N N . ALA A 1 85 ? 18.766 -4.215 0.948 1 98.19 85 ALA A N 1
ATOM 660 C CA . ALA A 1 85 ? 17.781 -5.004 1.686 1 98.19 85 ALA A CA 1
ATOM 661 C C . ALA A 1 85 ? 17.109 -6.043 0.783 1 98.19 85 ALA A C 1
ATOM 663 O O . ALA A 1 85 ? 16.297 -6.848 1.241 1 98.19 85 ALA A O 1
ATOM 664 N N . ARG A 1 86 ? 17.375 -6.027 -0.511 1 98.62 86 ARG A N 1
ATOM 665 C CA . ARG A 1 86 ? 16.812 -6.914 -1.531 1 98.62 86 ARG A CA 1
ATOM 666 C C . ARG A 1 86 ? 15.297 -6.836 -1.562 1 98.62 86 ARG A C 1
ATOM 668 O O . ARG A 1 86 ? 14.617 -7.863 -1.645 1 98.62 86 ARG A O 1
ATOM 675 N N . ARG A 1 87 ? 14.773 -5.633 -1.481 1 98.81 87 ARG A N 1
ATOM 676 C CA . ARG A 1 87 ? 13.328 -5.426 -1.499 1 98.81 87 ARG A CA 1
ATOM 677 C C . ARG A 1 87 ? 12.898 -4.691 -2.764 1 98.81 87 ARG A C 1
ATOM 679 O O . ARG A 1 87 ? 13.594 -3.795 -3.236 1 98.81 87 ARG A O 1
ATOM 686 N N . VAL A 1 88 ? 11.773 -5.102 -3.322 1 98.94 88 VAL A N 1
ATOM 687 C CA . VAL A 1 88 ? 11.109 -4.449 -4.445 1 98.94 88 VAL A CA 1
ATOM 688 C C . VAL A 1 88 ? 9.672 -4.094 -4.062 1 98.94 88 VAL A C 1
ATOM 690 O O . VAL A 1 88 ? 8.945 -4.93 -3.523 1 98.94 88 VAL A O 1
ATOM 693 N N . VAL A 1 89 ? 9.281 -2.867 -4.254 1 98.94 89 VAL A N 1
ATOM 694 C CA . VAL A 1 89 ? 7.926 -2.395 -4.023 1 98.94 89 VAL A CA 1
ATOM 695 C C . VAL A 1 89 ? 7.227 -2.158 -5.359 1 98.94 89 VAL A C 1
ATOM 697 O O . VAL A 1 89 ? 7.773 -1.503 -6.246 1 98.94 89 VAL A O 1
ATOM 700 N N . LEU A 1 90 ? 6.051 -2.713 -5.504 1 98.94 90 LEU A N 1
ATOM 701 C CA . LEU A 1 90 ? 5.258 -2.584 -6.723 1 98.94 90 LEU A CA 1
ATOM 702 C C . LEU A 1 90 ? 3.863 -2.055 -6.406 1 98.94 90 LEU A C 1
ATOM 704 O O . LEU A 1 90 ? 3.229 -2.494 -5.445 1 98.94 90 LEU A O 1
ATOM 708 N N . HIS A 1 91 ? 3.461 -1.085 -7.094 1 98.81 91 HIS A N 1
ATOM 709 C CA . HIS A 1 91 ? 2.047 -0.75 -7.207 1 98.81 91 HIS A CA 1
ATOM 710 C C . HIS A 1 91 ? 1.366 -1.58 -8.289 1 98.81 91 HIS A C 1
ATOM 712 O O . HIS A 1 91 ? 1.672 -1.432 -9.477 1 98.81 91 HIS A O 1
ATOM 718 N N . ILE A 1 92 ? 0.43 -2.408 -7.824 1 98.5 92 ILE A N 1
ATOM 719 C CA . ILE A 1 92 ? -0.093 -3.482 -8.664 1 98.5 92 ILE A CA 1
ATOM 720 C C . ILE A 1 92 ? -1.588 -3.273 -8.898 1 98.5 92 ILE A C 1
ATOM 722 O O . ILE A 1 92 ? -2.318 -2.887 -7.977 1 98.5 92 ILE A O 1
ATOM 726 N N . GLU A 1 93 ? -1.947 -3.551 -10.086 1 98 93 GLU A N 1
ATOM 727 C CA . GLU A 1 93 ? -3.363 -3.725 -10.398 1 98 93 GLU A CA 1
ATOM 728 C C . GLU A 1 93 ? -3.684 -5.184 -10.703 1 98 93 GLU A C 1
ATOM 730 O O . GLU A 1 93 ? -2.898 -5.875 -11.359 1 98 93 GLU A O 1
ATOM 735 N N . GLY A 1 94 ? -4.727 -5.695 -10.141 1 97.31 94 GLY A N 1
ATOM 736 C CA . GLY A 1 94 ? -5.258 -7.023 -10.406 1 97.31 94 GLY A CA 1
ATOM 737 C C . GLY A 1 94 ? -6.625 -7 -11.07 1 97.31 94 GLY A C 1
ATOM 738 O O . GLY A 1 94 ? -7.469 -6.164 -10.734 1 97.31 94 GLY A O 1
ATOM 739 N N . LYS A 1 95 ? -6.789 -7.844 -12.031 1 97.12 95 LYS A N 1
ATOM 740 C CA . LYS A 1 95 ? -8.086 -7.965 -12.695 1 97.12 95 LYS A CA 1
ATOM 741 C C . LYS A 1 95 ? -8.352 -9.406 -13.125 1 97.12 95 LYS A C 1
ATOM 743 O O . LYS A 1 95 ? -7.426 -10.141 -13.461 1 97.12 95 LYS A O 1
ATOM 748 N N . GLY A 1 96 ? -9.609 -9.742 -13.094 1 96.94 96 GLY A N 1
ATOM 749 C CA . GLY A 1 96 ? -10.016 -11.07 -13.539 1 96.94 96 GLY A CA 1
ATOM 750 C C . GLY A 1 96 ? -11.516 -11.266 -13.531 1 96.94 96 GLY A C 1
ATOM 751 O O . GLY A 1 96 ? -12.25 -10.453 -12.969 1 96.94 96 GLY A O 1
ATOM 752 N N . ASP A 1 97 ? -11.93 -12.305 -14.273 1 97.25 97 ASP A N 1
ATOM 753 C CA . ASP A 1 97 ? -13.312 -12.766 -14.234 1 97.25 97 ASP A CA 1
ATOM 754 C C . ASP A 1 97 ? -13.484 -13.891 -13.219 1 97.25 97 ASP A C 1
ATOM 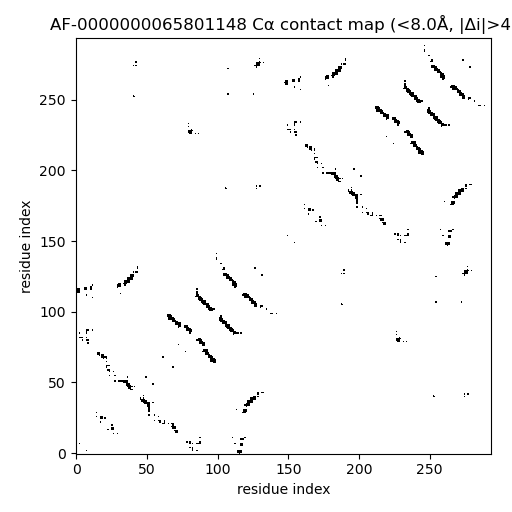756 O O . ASP A 1 97 ? -12.703 -14.844 -13.188 1 97.25 97 ASP A O 1
ATOM 760 N N . SER A 1 98 ? -14.484 -13.727 -12.359 1 94 98 SER A N 1
ATOM 761 C CA . SER A 1 98 ? -14.727 -14.703 -11.305 1 94 98 SER A CA 1
ATOM 762 C C . SER A 1 98 ? -16.125 -15.289 -11.398 1 94 98 SER A C 1
ATOM 764 O O . SER A 1 98 ? -16.906 -14.906 -12.273 1 94 98 SER A O 1
ATOM 766 N N . LEU A 1 99 ? -16.422 -16.188 -10.469 1 91.88 99 LEU A N 1
ATOM 767 C CA . LEU A 1 99 ? -17.734 -16.828 -10.391 1 91.88 99 LEU A CA 1
ATOM 768 C C . LEU A 1 99 ? -18.812 -15.812 -10.062 1 91.88 99 LEU A C 1
ATOM 770 O O . LEU A 1 99 ? -19.984 -16.031 -10.383 1 91.88 99 LEU A O 1
ATOM 774 N N . VAL A 1 100 ? -18.375 -14.695 -9.492 1 92.62 100 VAL A N 1
ATOM 775 C CA . VAL A 1 100 ? -19.391 -13.734 -9.047 1 92.62 100 VAL A CA 1
ATOM 776 C C . VAL A 1 100 ? -19.234 -12.43 -9.82 1 92.62 100 VAL A C 1
ATOM 778 O O . VAL A 1 100 ? -19.625 -11.367 -9.336 1 92.62 100 VAL A O 1
ATOM 781 N N . GLY A 1 101 ? -18.547 -12.477 -10.938 1 93.69 101 GLY A N 1
ATOM 782 C CA . GLY A 1 101 ? -18.438 -11.312 -11.805 1 93.69 101 GLY A CA 1
ATOM 783 C C . GLY A 1 101 ? -17.031 -10.773 -11.906 1 93.69 101 GLY A C 1
ATOM 784 O O . GLY A 1 101 ? -16.094 -11.398 -11.414 1 93.69 101 GLY A O 1
ATOM 785 N N . ARG A 1 102 ? -16.938 -9.609 -12.625 1 95.5 102 ARG A N 1
ATOM 786 C CA . ARG A 1 102 ? -15.648 -8.969 -12.852 1 95.5 102 ARG A CA 1
ATOM 787 C C . ARG A 1 102 ? -15.055 -8.445 -11.555 1 95.5 102 ARG A C 1
ATOM 789 O O . ARG A 1 102 ? -15.75 -7.809 -10.758 1 95.5 102 ARG A O 1
ATOM 796 N N . PHE A 1 103 ? -13.812 -8.797 -11.328 1 95.38 103 PHE A N 1
ATOM 797 C CA . PHE A 1 103 ? -13.078 -8.352 -10.148 1 95.38 103 PHE A CA 1
ATOM 798 C C . PHE A 1 103 ? -11.898 -7.477 -10.547 1 95.38 103 PHE A C 1
ATOM 800 O O . PHE A 1 103 ? -11.078 -7.871 -11.383 1 95.38 103 PHE A O 1
ATOM 807 N N . GLU A 1 104 ? -11.812 -6.238 -10.055 1 96.69 104 GLU A N 1
ATOM 808 C CA . GLU A 1 104 ? -10.695 -5.309 -10.219 1 96.69 104 GLU A CA 1
ATOM 809 C C . GLU A 1 104 ? -10.242 -4.742 -8.875 1 96.69 104 GLU A C 1
ATOM 811 O O . GLU A 1 104 ? -11.07 -4.344 -8.055 1 96.69 104 GLU A O 1
ATOM 816 N N . THR A 1 105 ? -8.984 -4.805 -8.68 1 96.94 105 THR A N 1
ATOM 817 C CA . THR A 1 105 ? -8.469 -4.348 -7.391 1 96.94 105 THR A CA 1
ATOM 818 C C . THR A 1 105 ? -7.062 -3.779 -7.547 1 96.94 105 THR A C 1
ATOM 820 O O . THR A 1 105 ? -6.504 -3.781 -8.641 1 96.94 105 THR A O 1
ATOM 823 N N . GLU A 1 106 ? -6.484 -3.195 -6.492 1 98.19 106 GLU A N 1
ATOM 824 C CA . GLU A 1 106 ? -5.129 -2.658 -6.438 1 98.19 106 GLU A CA 1
ATOM 825 C C . GLU A 1 106 ? -4.395 -3.143 -5.191 1 98.19 106 GLU A C 1
ATOM 827 O O . GLU A 1 106 ? -5.023 -3.484 -4.188 1 98.19 106 GLU A O 1
ATOM 832 N N . TYR A 1 107 ? -3.025 -3.17 -5.305 1 98.38 107 TYR A N 1
ATOM 833 C CA . TYR A 1 107 ? -2.164 -3.559 -4.191 1 98.38 107 TYR A CA 1
ATOM 834 C C . TYR A 1 107 ? -0.878 -2.744 -4.188 1 98.38 107 TYR A C 1
ATOM 836 O O . TYR A 1 107 ? -0.454 -2.232 -5.227 1 98.38 107 TYR A O 1
ATOM 844 N N . ILE A 1 108 ? -0.346 -2.641 -3.047 1 98.88 108 ILE A N 1
ATOM 845 C CA . ILE A 1 108 ? 1.096 -2.453 -2.924 1 98.88 108 ILE A CA 1
ATOM 846 C C . ILE A 1 108 ? 1.749 -3.756 -2.469 1 98.88 108 ILE A C 1
ATOM 848 O O . ILE A 1 108 ? 1.381 -4.316 -1.433 1 98.88 108 ILE A O 1
ATOM 852 N N . TYR A 1 109 ? 2.654 -4.254 -3.242 1 98.81 109 TYR A N 1
ATOM 853 C CA . TYR A 1 109 ? 3.48 -5.383 -2.834 1 98.81 109 TYR A CA 1
ATOM 854 C C . TYR A 1 109 ? 4.863 -4.918 -2.389 1 98.81 109 TYR A C 1
ATOM 856 O O . TYR A 1 109 ? 5.453 -4.031 -3.01 1 98.81 109 TYR A O 1
ATOM 864 N N . ILE A 1 110 ? 5.328 -5.375 -1.289 1 98.88 110 ILE A N 1
ATOM 865 C CA . ILE A 1 110 ? 6.727 -5.285 -0.883 1 98.88 110 ILE A CA 1
ATOM 866 C C . ILE A 1 110 ? 7.332 -6.684 -0.801 1 98.88 110 ILE A C 1
ATOM 868 O O . ILE A 1 110 ? 6.961 -7.48 0.067 1 98.88 110 ILE A O 1
ATOM 872 N N . LEU A 1 111 ? 8.258 -6.965 -1.697 1 98.88 111 LEU A N 1
ATOM 873 C CA . LEU A 1 111 ? 8.852 -8.289 -1.831 1 98.88 111 LEU A CA 1
ATOM 874 C C . LEU A 1 111 ? 10.32 -8.281 -1.413 1 98.88 111 LEU A C 1
ATOM 876 O O . LEU A 1 111 ? 11.117 -7.52 -1.965 1 98.88 111 LEU A O 1
ATOM 880 N N . ARG A 1 112 ? 10.641 -9.062 -0.454 1 98.75 112 ARG A N 1
ATOM 881 C CA . ARG A 1 112 ? 12.047 -9.289 -0.143 1 98.75 112 ARG A CA 1
ATOM 882 C C . ARG A 1 112 ? 12.547 -10.594 -0.766 1 98.75 112 ARG A C 1
ATOM 884 O O . ARG A 1 112 ? 11.961 -11.656 -0.542 1 98.75 112 ARG A O 1
ATOM 891 N N . MET A 1 113 ? 13.648 -10.523 -1.471 1 98.62 113 MET A N 1
ATOM 892 C CA . MET A 1 113 ? 14.195 -11.688 -2.166 1 98.62 113 MET A CA 1
ATOM 893 C C . MET A 1 113 ? 15.242 -12.391 -1.312 1 98.62 113 MET A C 1
ATOM 895 O O . MET A 1 113 ? 15.773 -11.805 -0.365 1 98.62 113 MET A O 1
ATOM 899 N N . ASN A 1 114 ? 15.43 -13.656 -1.645 1 98.12 114 ASN A N 1
ATOM 900 C CA . ASN A 1 114 ? 16.531 -14.375 -1.024 1 98.12 114 ASN A CA 1
ATOM 901 C C . ASN A 1 114 ? 17.891 -13.836 -1.488 1 98.12 114 ASN A C 1
ATOM 903 O O . ASN A 1 114 ? 17.938 -12.938 -2.334 1 98.12 114 ASN A O 1
ATOM 907 N N . GLU A 1 115 ? 18.938 -14.312 -0.938 1 97.5 115 GLU A N 1
ATOM 908 C CA . GLU A 1 115 ? 20.281 -13.781 -1.188 1 97.5 115 GLU A CA 1
ATOM 909 C C . GLU A 1 115 ? 20.641 -13.852 -2.67 1 97.5 115 GLU A C 1
ATOM 911 O O . GLU A 1 115 ? 21.328 -12.977 -3.191 1 97.5 115 GLU A O 1
ATOM 916 N N . GLU A 1 116 ? 20.125 -14.867 -3.359 1 97.12 116 GLU A N 1
ATOM 917 C CA . GLU A 1 116 ? 20.422 -15.07 -4.777 1 97.12 116 GLU A CA 1
ATOM 918 C C . GLU A 1 116 ? 19.531 -14.18 -5.648 1 97.12 116 GLU A C 1
ATOM 920 O O . GLU A 1 116 ? 19.812 -14 -6.836 1 97.12 116 GLU A O 1
ATOM 925 N N . GLY A 1 117 ? 18.5 -13.586 -5.098 1 97.94 117 GLY A N 1
ATOM 926 C CA . GLY A 1 117 ? 17.594 -12.727 -5.848 1 97.94 117 GLY A CA 1
ATOM 927 C C . GLY A 1 117 ? 16.656 -13.5 -6.762 1 97.94 117 GLY A C 1
ATOM 928 O O . GLY A 1 117 ? 16.156 -12.953 -7.75 1 97.94 117 GLY A O 1
ATOM 929 N N . THR A 1 118 ? 16.359 -14.766 -6.375 1 97.81 118 THR A N 1
ATOM 930 C CA . THR A 1 118 ? 15.633 -15.609 -7.32 1 97.81 118 THR A CA 1
ATOM 931 C C . THR A 1 118 ? 14.266 -16.016 -6.762 1 97.81 118 THR A C 1
ATOM 933 O O . THR A 1 118 ? 13.398 -16.484 -7.5 1 97.81 118 THR A O 1
ATOM 936 N N . MET A 1 119 ? 14.07 -15.844 -5.43 1 98.38 119 MET A N 1
ATOM 937 C CA . MET A 1 119 ? 12.82 -16.203 -4.77 1 98.38 119 MET A CA 1
ATOM 938 C C . MET A 1 119 ? 12.414 -15.133 -3.764 1 98.38 119 MET A C 1
ATOM 940 O O . MET A 1 119 ? 13.258 -14.383 -3.268 1 98.38 119 MET A O 1
ATOM 944 N N . VAL A 1 120 ? 11.133 -15.125 -3.482 1 98.62 120 VAL A N 1
ATOM 945 C CA . VAL A 1 120 ? 10.586 -14.227 -2.469 1 98.62 120 VAL A CA 1
ATOM 946 C C . VAL A 1 120 ? 10.703 -14.867 -1.089 1 98.62 120 VAL A C 1
ATOM 948 O O . VAL A 1 120 ? 10.281 -16.016 -0.89 1 98.62 120 VAL A O 1
ATOM 951 N N . GLU A 1 121 ? 11.242 -14.141 -0.145 1 98.19 121 GLU A N 1
ATOM 952 C CA . GLU A 1 121 ? 11.422 -14.617 1.225 1 98.19 121 GLU A CA 1
ATOM 953 C C . GLU A 1 121 ? 10.422 -13.961 2.17 1 98.19 121 GLU A C 1
ATOM 955 O O . GLU A 1 121 ? 10.109 -14.508 3.232 1 98.19 121 GLU A O 1
ATOM 960 N N . ASP A 1 122 ? 10.031 -12.844 1.906 1 97.88 122 ASP A N 1
ATOM 961 C CA . ASP A 1 122 ? 9.008 -12.102 2.637 1 97.88 122 ASP A CA 1
ATOM 962 C C . ASP A 1 122 ? 8.055 -11.391 1.68 1 97.88 122 ASP A C 1
ATOM 964 O O . ASP A 1 122 ? 8.469 -10.555 0.883 1 97.88 122 ASP A O 1
ATOM 968 N N . PHE A 1 123 ? 6.852 -11.875 1.667 1 98.19 123 PHE A N 1
ATOM 969 C CA . PHE A 1 123 ? 5.812 -11.352 0.788 1 98.19 123 PHE A CA 1
ATOM 970 C C . PHE A 1 123 ? 4.836 -10.477 1.565 1 98.19 123 PHE A C 1
ATOM 972 O O . PHE A 1 123 ? 3.951 -10.992 2.256 1 98.19 123 PHE A O 1
ATOM 979 N N . PHE A 1 124 ? 4.98 -9.172 1.45 1 97.62 124 PHE A N 1
ATOM 980 C CA . PHE A 1 124 ? 4.074 -8.188 2.023 1 97.62 124 PHE A CA 1
ATOM 981 C C . PHE A 1 124 ? 3.076 -7.695 0.982 1 97.62 124 PHE A C 1
ATOM 983 O O . PHE A 1 124 ? 3.453 -7.387 -0.15 1 97.62 124 PHE A O 1
ATOM 990 N N . GLN A 1 125 ? 1.802 -7.629 1.354 1 97.38 125 GLN A N 1
ATOM 991 C CA . GLN A 1 125 ? 0.799 -7.051 0.464 1 97.38 125 GLN A CA 1
ATOM 992 C C . GLN A 1 125 ? -0.136 -6.113 1.223 1 97.38 125 GLN A C 1
ATOM 994 O O . GLN A 1 125 ? -0.544 -6.41 2.348 1 97.38 125 GLN A O 1
ATOM 999 N N . PHE A 1 126 ? -0.366 -4.965 0.707 1 98.38 126 PHE A N 1
ATOM 1000 C CA . PHE A 1 126 ? -1.37 -4 1.141 1 98.38 126 PHE A CA 1
ATOM 1001 C C . PHE A 1 126 ? -2.461 -3.846 0.089 1 98.38 126 PHE A C 1
ATOM 1003 O O . PHE A 1 126 ? -2.215 -3.316 -0.997 1 98.38 126 PHE A O 1
ATOM 1010 N N . ALA A 1 127 ? -3.666 -4.289 0.439 1 97.38 127 ALA A N 1
ATOM 1011 C CA . ALA A 1 127 ? -4.727 -4.414 -0.558 1 97.38 127 ALA A CA 1
ATOM 1012 C C . ALA A 1 127 ? -5.703 -3.242 -0.471 1 97.38 127 ALA A C 1
ATOM 1014 O O . ALA A 1 127 ? -5.816 -2.598 0.574 1 97.38 127 ALA A O 1
ATOM 1015 N N . ASP A 1 128 ? -6.359 -2.975 -1.582 1 97.88 128 ASP A N 1
ATOM 1016 C CA . ASP A 1 128 ? -7.57 -2.16 -1.58 1 97.88 128 ASP A CA 1
ATOM 1017 C C . ASP A 1 128 ? -8.68 -2.822 -0.764 1 97.88 128 ASP A C 1
ATOM 1019 O O . ASP A 1 128 ? -9.438 -3.645 -1.286 1 97.88 128 ASP A O 1
ATOM 1023 N N . SER A 1 129 ? -8.758 -2.447 0.429 1 96.69 129 SER A N 1
ATOM 1024 C CA . SER A 1 129 ? -9.609 -3.15 1.387 1 96.69 129 SER A CA 1
ATOM 1025 C C . SER A 1 129 ? -11.086 -2.998 1.037 1 96.69 129 SER A C 1
ATOM 1027 O O . SER A 1 129 ? -11.883 -3.906 1.278 1 96.69 129 SER A O 1
ATOM 1029 N N . ALA A 1 130 ? -11.5 -1.867 0.519 1 95.12 130 ALA A N 1
ATOM 1030 C CA . ALA A 1 130 ? -12.891 -1.655 0.149 1 95.12 130 ALA A CA 1
ATOM 1031 C C . ALA A 1 130 ? -13.328 -2.633 -0.939 1 95.12 130 ALA A C 1
ATOM 1033 O O . ALA A 1 130 ? -14.383 -3.262 -0.833 1 95.12 130 ALA A O 1
ATOM 1034 N N . THR A 1 131 ? -12.492 -2.74 -1.964 1 94.69 131 THR A N 1
ATOM 1035 C CA . THR A 1 131 ? -12.797 -3.652 -3.059 1 94.69 131 THR A CA 1
ATOM 1036 C C . THR A 1 131 ? -12.789 -5.102 -2.576 1 94.69 131 THR A C 1
ATOM 1038 O O . THR A 1 131 ? -13.648 -5.895 -2.965 1 94.69 131 THR A O 1
ATOM 1041 N N . ARG A 1 132 ? -11.812 -5.426 -1.756 1 92.19 132 ARG A N 1
ATOM 1042 C CA . ARG A 1 132 ? -11.719 -6.781 -1.228 1 92.19 132 ARG A CA 1
ATOM 1043 C C . ARG A 1 132 ? -12.93 -7.121 -0.363 1 92.19 132 ARG A C 1
ATOM 1045 O O . ARG A 1 132 ? -13.461 -8.227 -0.443 1 92.19 132 ARG A O 1
ATOM 1052 N N . ASP A 1 133 ? -13.336 -6.207 0.461 1 90.69 133 ASP A N 1
ATOM 1053 C CA . ASP A 1 133 ? -14.508 -6.402 1.304 1 90.69 133 ASP A CA 1
ATOM 1054 C C . ASP A 1 133 ? -15.766 -6.617 0.457 1 90.69 133 ASP A C 1
ATOM 1056 O O . ASP A 1 133 ? -16.562 -7.52 0.732 1 90.69 133 ASP A O 1
ATOM 1060 N N . ALA A 1 134 ? -15.961 -5.797 -0.498 1 90.94 134 ALA A N 1
ATOM 1061 C CA . ALA A 1 134 ? -17.125 -5.902 -1.382 1 90.94 134 ALA A CA 1
ATOM 1062 C C . ALA A 1 134 ? -17.141 -7.254 -2.092 1 90.94 134 ALA A C 1
ATOM 1064 O O . ALA A 1 134 ? -18.203 -7.867 -2.232 1 90.94 134 ALA A O 1
ATOM 1065 N N . TRP A 1 135 ? -16.047 -7.676 -2.531 1 90.25 135 TRP A N 1
ATOM 1066 C CA . TRP A 1 135 ? -15.93 -8.961 -3.211 1 90.25 135 TRP A CA 1
ATOM 1067 C C . TRP A 1 135 ? -16.266 -10.109 -2.266 1 90.25 135 TRP A C 1
ATOM 1069 O O . TRP A 1 135 ? -16.953 -11.055 -2.654 1 90.25 135 TRP A O 1
ATOM 1079 N N . GLY A 1 136 ? -15.68 -10.047 -1.091 1 86.94 136 GLY A N 1
ATOM 1080 C CA . GLY A 1 136 ? -16.016 -11.055 -0.101 1 86.94 136 GLY A CA 1
ATOM 1081 C C . GLY A 1 136 ? -17.516 -11.203 0.128 1 86.94 136 GLY A C 1
ATOM 1082 O O . GLY A 1 136 ? -18.016 -12.312 0.231 1 86.94 136 GLY A O 1
ATOM 1083 N N . LYS A 1 137 ? -18.172 -10.117 0.184 1 89.38 137 LYS A N 1
ATOM 1084 C CA . LYS A 1 137 ? -19.625 -10.117 0.381 1 89.38 137 LYS A CA 1
ATOM 1085 C C . LYS A 1 137 ? -20.328 -10.758 -0.805 1 89.38 137 LYS A C 1
ATOM 1087 O O . LYS A 1 137 ? -21.328 -11.469 -0.627 1 89.38 137 LYS A O 1
ATOM 1092 N N . LYS A 1 138 ? -19.828 -10.555 -1.98 1 90.25 138 LYS A N 1
ATOM 1093 C CA . LYS A 1 138 ? -20.406 -11.164 -3.176 1 90.25 138 LYS A CA 1
ATOM 1094 C C . LYS A 1 138 ? -20.234 -12.68 -3.15 1 90.25 138 LYS A C 1
ATOM 1096 O O . LYS A 1 138 ? -21.156 -13.414 -3.527 1 90.25 138 LYS A O 1
ATOM 1101 N N . ILE A 1 139 ? -19.125 -13.078 -2.766 1 87 139 ILE A N 1
ATOM 1102 C CA . ILE A 1 139 ? -18.828 -14.508 -2.711 1 87 139 ILE A CA 1
ATOM 1103 C C . ILE A 1 139 ? -19.734 -15.18 -1.686 1 87 139 ILE A C 1
ATOM 1105 O O . ILE A 1 139 ? -20.297 -16.25 -1.947 1 87 139 ILE A O 1
ATOM 1109 N N . GLU A 1 140 ? -19.859 -14.57 -0.529 1 86.94 140 GLU A N 1
ATOM 1110 C CA . GLU A 1 140 ? -20.734 -15.102 0.511 1 86.94 140 GLU A CA 1
ATOM 1111 C C . GLU A 1 140 ? -22.172 -15.203 0.022 1 86.94 140 GLU A C 1
ATOM 1113 O O . GLU A 1 140 ? -22.859 -16.203 0.272 1 86.94 140 GLU A O 1
ATOM 1118 N N . ALA A 1 141 ? -22.562 -14.289 -0.693 1 88.38 141 ALA A N 1
ATOM 1119 C CA . ALA A 1 141 ? -23.938 -14.258 -1.218 1 88.38 141 ALA A CA 1
ATOM 1120 C C . ALA A 1 141 ? -24.141 -15.352 -2.264 1 88.38 141 ALA A C 1
ATOM 1122 O O . ALA A 1 141 ? -25.219 -15.938 -2.354 1 88.38 141 ALA A O 1
ATOM 1123 N N . HIS A 1 142 ? -23.125 -15.547 -3.027 1 86.81 142 HIS A N 1
ATOM 1124 C CA . HIS A 1 142 ? -23.188 -16.562 -4.066 1 86.81 142 HIS A CA 1
ATOM 1125 C C . HIS A 1 142 ? -23.391 -17.953 -3.461 1 86.81 142 HIS A C 1
ATOM 1127 O O . HIS A 1 142 ? -24.203 -18.75 -3.973 1 86.81 142 HIS A O 1
ATOM 1133 N N . PHE A 1 143 ? -22.844 -18.25 -2.326 1 84.88 143 PHE A N 1
ATOM 1134 C CA . PHE A 1 143 ? -22.938 -19.578 -1.721 1 84.88 143 PHE A CA 1
ATOM 1135 C C . PHE A 1 143 ? -24.172 -19.672 -0.816 1 84.88 143 PHE A C 1
ATOM 1137 O O . PHE A 1 143 ? -24.719 -20.75 -0.625 1 84.88 143 PHE A O 1
ATOM 1144 N N . SER A 1 144 ? -24.547 -18.531 -0.283 1 83.38 144 SER A N 1
ATOM 1145 C CA . SER A 1 144 ? -25.75 -18.531 0.536 1 83.38 144 SER A CA 1
ATOM 1146 C C . SER A 1 144 ? -27 -18.719 -0.32 1 83.38 144 SER A C 1
ATOM 1148 O O . SER A 1 144 ? -28 -19.281 0.141 1 83.38 144 SER A O 1
ATOM 1150 N N . ALA A 1 145 ? -27.062 -18.094 -1.41 1 72.94 145 ALA A N 1
ATOM 1151 C CA . ALA A 1 145 ? -28.203 -18.219 -2.303 1 72.94 145 ALA A CA 1
ATOM 1152 C C . ALA A 1 145 ? -28.312 -19.641 -2.852 1 72.94 145 ALA A C 1
ATOM 1154 O O . ALA A 1 145 ? -29.406 -20.078 -3.258 1 72.94 145 ALA A O 1
ATOM 1155 N N . ARG A 1 146 ? -27.125 -20.359 -2.846 1 68.81 146 ARG A N 1
ATOM 1156 C CA . ARG A 1 146 ? -27.141 -21.703 -3.396 1 68.81 146 ARG A CA 1
ATOM 1157 C C . ARG A 1 146 ? -27.609 -22.719 -2.357 1 68.81 146 ARG A C 1
ATOM 1159 O O . ARG A 1 146 ? -27.969 -23.844 -2.697 1 68.81 146 ARG A O 1
ATOM 1166 N N . ASN A 1 147 ? -27.516 -22.297 -1.176 1 59.25 147 ASN A N 1
ATOM 1167 C CA . ASN A 1 147 ? -28.094 -23.141 -0.143 1 59.25 147 ASN A CA 1
ATOM 1168 C C . ASN A 1 147 ? -29.516 -22.719 0.214 1 59.25 147 ASN A C 1
ATOM 1170 O O . ASN A 1 147 ? -29.797 -21.531 0.348 1 59.25 147 ASN A O 1
ATOM 1174 N N . MET B 1 1 ? 26.312 16.328 -3.16 1 88.5 1 MET B N 1
ATOM 1175 C CA . MET B 1 1 ? 26.344 14.898 -2.896 1 88.5 1 MET B CA 1
ATOM 1176 C C . MET B 1 1 ? 24.938 14.344 -2.73 1 88.5 1 MET B C 1
ATOM 1178 O O . MET B 1 1 ? 24.047 15.039 -2.252 1 88.5 1 MET B O 1
ATOM 1182 N N . PRO B 1 2 ? 24.703 13.164 -3.287 1 94.94 2 PRO B N 1
ATOM 1183 C CA . PRO B 1 2 ? 23.375 12.578 -3.08 1 94.94 2 PRO B CA 1
ATOM 1184 C C . PRO B 1 2 ? 23.078 12.297 -1.61 1 94.94 2 PRO B C 1
ATOM 1186 O O . PRO B 1 2 ? 24 12.023 -0.832 1 94.94 2 PRO B O 1
ATOM 1189 N N . PRO B 1 3 ? 21.828 12.531 -1.192 1 97.81 3 PRO B N 1
ATOM 1190 C CA . PRO B 1 3 ? 21.469 12.211 0.193 1 97.81 3 PRO B CA 1
ATOM 1191 C C . PRO B 1 3 ? 21.75 10.75 0.545 1 97.81 3 PRO B C 1
ATOM 1193 O O . PRO B 1 3 ? 21.609 9.867 -0.306 1 97.81 3 PRO B O 1
ATOM 1196 N N . THR B 1 4 ? 22.172 10.57 1.789 1 97.81 4 THR B N 1
ATOM 1197 C CA . THR B 1 4 ? 22.391 9.219 2.283 1 97.81 4 THR B CA 1
ATOM 1198 C C . THR B 1 4 ? 21.078 8.531 2.615 1 97.81 4 THR B C 1
ATOM 1200 O O . THR B 1 4 ? 20.031 9.188 2.709 1 97.81 4 THR B O 1
ATOM 1203 N N . ARG B 1 5 ? 21.172 7.246 2.775 1 98.19 5 ARG B N 1
ATOM 1204 C CA . ARG B 1 5 ? 20.031 6.445 3.227 1 98.19 5 ARG B CA 1
ATOM 1205 C C . ARG B 1 5 ? 19.453 7.004 4.52 1 98.19 5 ARG B C 1
ATOM 1207 O O . ARG B 1 5 ? 18.234 7.164 4.641 1 98.19 5 ARG B O 1
ATOM 1214 N N . GLU B 1 6 ? 20.328 7.301 5.43 1 97.94 6 GLU B N 1
ATOM 1215 C CA . GLU B 1 6 ? 19.906 7.809 6.73 1 97.94 6 GLU B CA 1
ATOM 1216 C C . GLU B 1 6 ? 19.219 9.164 6.602 1 97.94 6 GLU B C 1
ATOM 1218 O O . GLU B 1 6 ? 18.234 9.438 7.309 1 97.94 6 GLU B O 1
ATOM 1223 N N . GLU B 1 7 ? 19.703 10.008 5.734 1 98.5 7 GLU B N 1
ATOM 1224 C CA . GLU B 1 7 ? 19.109 11.328 5.516 1 98.5 7 GLU B CA 1
ATOM 1225 C C . GLU B 1 7 ? 17.719 11.203 4.895 1 98.5 7 GLU B C 1
ATOM 1227 O O . GLU B 1 7 ? 16.797 11.922 5.289 1 98.5 7 GLU B O 1
ATOM 1232 N N . LEU B 1 8 ? 17.578 10.289 3.918 1 98.75 8 LEU B N 1
ATOM 1233 C CA . LEU B 1 8 ? 16.281 10.07 3.281 1 98.75 8 LEU B CA 1
ATOM 1234 C C . LEU B 1 8 ? 15.25 9.586 4.301 1 98.75 8 LEU B C 1
ATOM 1236 O O . LEU B 1 8 ? 14.133 10.102 4.352 1 98.75 8 LEU B O 1
ATOM 1240 N N . VAL B 1 9 ? 15.672 8.641 5.129 1 98.75 9 VAL B N 1
ATOM 1241 C CA . VAL B 1 9 ? 14.773 8.094 6.141 1 98.75 9 VAL B CA 1
ATOM 1242 C C . VAL B 1 9 ? 14.438 9.18 7.168 1 98.75 9 VAL B C 1
ATOM 1244 O O . VAL B 1 9 ? 13.281 9.32 7.566 1 98.75 9 VAL B O 1
ATOM 1247 N N . SER B 1 10 ? 15.414 9.938 7.574 1 98.69 10 SER B N 1
ATOM 1248 C CA . SER B 1 10 ? 15.195 11.008 8.539 1 98.69 10 SER B CA 1
ATOM 1249 C C . SER B 1 10 ? 14.188 12.031 8.016 1 98.69 10 SER B C 1
ATOM 1251 O O . SER B 1 10 ? 13.281 12.445 8.742 1 98.69 10 SER B O 1
ATOM 1253 N N . THR B 1 11 ? 14.305 12.453 6.766 1 98.62 11 THR B N 1
ATOM 1254 C CA . THR B 1 11 ? 13.375 13.398 6.16 1 98.62 11 THR B CA 1
ATOM 1255 C C . THR B 1 11 ? 11.961 12.82 6.121 1 98.62 11 THR B C 1
ATOM 1257 O O . THR B 1 11 ? 10.992 13.5 6.449 1 98.62 11 THR B O 1
ATOM 1260 N N . ALA B 1 12 ? 11.852 11.547 5.719 1 98.81 12 ALA B N 1
ATOM 1261 C CA . ALA B 1 12 ? 10.555 10.883 5.66 1 98.81 12 ALA B CA 1
ATOM 1262 C C . ALA B 1 12 ? 9.883 10.859 7.031 1 98.81 12 ALA B C 1
ATOM 1264 O O . ALA B 1 12 ? 8.703 11.188 7.16 1 98.81 12 ALA B O 1
ATOM 1265 N N . LEU B 1 13 ? 10.648 10.516 8.062 1 98.69 13 LEU B N 1
ATOM 1266 C CA . LEU B 1 13 ? 10.109 10.406 9.414 1 98.69 13 LEU B CA 1
ATOM 1267 C C . LEU B 1 13 ? 9.75 11.789 9.961 1 98.69 13 LEU B C 1
ATOM 1269 O O . LEU B 1 13 ? 8.734 11.938 10.648 1 98.69 13 LEU B O 1
ATOM 1273 N N . ASN B 1 14 ? 10.531 12.75 9.672 1 98.5 14 ASN B N 1
ATOM 1274 C CA . ASN B 1 14 ? 10.211 14.117 10.07 1 98.5 14 ASN B CA 1
ATOM 1275 C C . ASN B 1 14 ? 8.938 14.617 9.383 1 98.5 14 ASN B C 1
ATOM 1277 O O . ASN B 1 14 ? 8.141 15.336 9.984 1 98.5 14 ASN B O 1
ATOM 1281 N N . PHE B 1 15 ? 8.812 14.242 8.141 1 98.62 15 PHE B N 1
ATOM 1282 C CA . PHE B 1 15 ? 7.621 14.625 7.402 1 98.62 15 PHE B CA 1
ATOM 1283 C C . PHE B 1 15 ? 6.367 14.062 8.07 1 98.62 15 PHE B C 1
ATOM 1285 O O . PHE B 1 15 ? 5.434 14.812 8.367 1 98.62 15 PHE B O 1
ATOM 1292 N N . ILE B 1 16 ? 6.328 12.773 8.359 1 98.25 16 ILE B N 1
ATOM 1293 C CA . ILE B 1 16 ? 5.098 12.195 8.891 1 98.25 16 ILE B CA 1
ATOM 1294 C C . ILE B 1 16 ? 4.855 12.719 10.305 1 98.25 16 ILE B C 1
ATOM 1296 O O . ILE B 1 16 ? 3.707 12.828 10.742 1 98.25 16 ILE B O 1
ATOM 1300 N N . ALA B 1 17 ? 5.879 13.148 11.031 1 98.06 17 ALA B N 1
ATOM 1301 C CA . ALA B 1 17 ? 5.738 13.703 12.375 1 98.06 17 ALA B CA 1
ATOM 1302 C C . ALA B 1 17 ? 5 15.039 12.344 1 98.06 17 ALA B C 1
ATOM 1304 O O . ALA B 1 17 ? 4.457 15.477 13.359 1 98.06 17 ALA B O 1
ATOM 1305 N N . GLN B 1 18 ? 4.969 15.719 11.148 1 97.69 18 GLN B N 1
ATOM 1306 C CA . GLN B 1 18 ? 4.336 17.031 11.055 1 97.69 18 GLN B CA 1
ATOM 1307 C C . GLN B 1 18 ? 2.824 16.938 11.242 1 97.69 18 GLN B C 1
ATOM 1309 O O . GLN B 1 18 ? 2.182 17.891 11.672 1 97.69 18 GLN B O 1
ATOM 1314 N N . PHE B 1 19 ? 2.24 15.805 10.922 1 97 19 PHE B N 1
ATOM 1315 C CA . PHE B 1 19 ? 0.79 15.648 10.93 1 97 19 PHE B CA 1
ATOM 1316 C C . PHE B 1 19 ? 0.238 15.789 12.344 1 97 19 PHE B C 1
ATOM 1318 O O . PHE B 1 19 ? -0.917 16.172 12.531 1 97 19 PHE B O 1
ATOM 1325 N N . ALA B 1 20 ? 1.084 15.523 13.312 1 96.19 20 ALA B N 1
ATOM 1326 C CA . ALA B 1 20 ? 0.647 15.586 14.703 1 96.19 20 ALA B CA 1
ATOM 1327 C C . ALA B 1 20 ? 0.417 17.031 15.141 1 96.19 20 ALA B C 1
ATOM 1329 O O . ALA B 1 20 ? -0.267 17.281 16.141 1 96.19 20 ALA B O 1
ATOM 1330 N N . LYS B 1 21 ? 0.953 17.938 14.445 1 95.56 21 LYS B N 1
ATOM 1331 C CA . LYS B 1 21 ? 0.847 19.359 14.805 1 95.56 21 LYS B CA 1
ATOM 1332 C C . LYS B 1 21 ? -0.51 19.922 14.398 1 95.56 21 LYS B C 1
ATOM 1334 O O . LYS B 1 21 ? -0.895 21 14.859 1 95.56 21 LYS B O 1
ATOM 1339 N N . LEU B 1 22 ? -1.185 19.25 13.516 1 94.75 22 LEU B N 1
ATOM 1340 C CA . LEU B 1 22 ? -2.447 19.719 12.969 1 94.75 22 LEU B CA 1
ATOM 1341 C C . LEU B 1 22 ? -2.322 21.156 12.484 1 94.75 22 LEU B C 1
ATOM 1343 O O . LEU B 1 22 ? -3.178 22 12.789 1 94.75 22 LEU B O 1
ATOM 1347 N N . ASP B 1 23 ? -1.225 21.406 11.852 1 94.25 23 ASP B N 1
ATOM 1348 C CA . ASP B 1 23 ? -0.871 22.688 11.25 1 94.25 23 ASP B CA 1
ATOM 1349 C C . ASP B 1 23 ? -0.562 22.547 9.766 1 94.25 23 ASP B C 1
ATOM 1351 O O . ASP B 1 23 ? 0.45 21.938 9.398 1 94.25 23 ASP B O 1
ATOM 1355 N N . VAL B 1 24 ? -1.356 23.062 8.977 1 94.25 24 VAL B N 1
ATOM 1356 C CA . VAL B 1 24 ? -1.273 22.906 7.531 1 94.25 24 VAL B CA 1
ATOM 1357 C C . VAL B 1 24 ? 0.1 23.359 7.039 1 94.25 24 VAL B C 1
ATOM 1359 O O . VAL B 1 24 ? 0.735 22.656 6.238 1 94.25 24 VAL B O 1
ATOM 1362 N N . ASP B 1 25 ? 0.571 24.469 7.531 1 95.19 25 ASP B N 1
ATOM 1363 C CA . ASP B 1 25 ? 1.83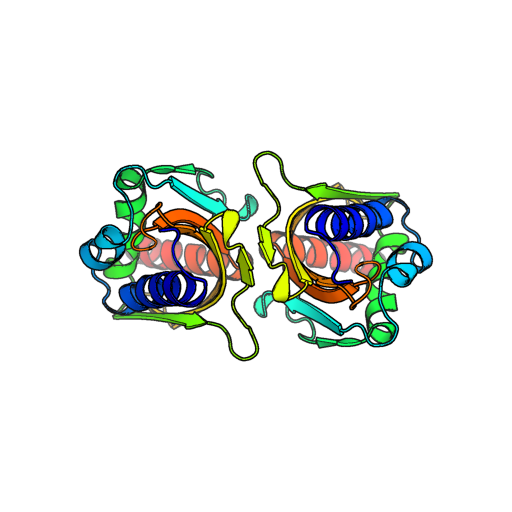6 25.031 7.07 1 95.19 25 ASP B CA 1
ATOM 1364 C C . ASP B 1 25 ? 3.004 24.109 7.41 1 95.19 25 ASP B C 1
ATOM 1366 O O . ASP B 1 25 ? 3.982 24.031 6.664 1 95.19 25 ASP B O 1
ATOM 1370 N N . SER B 1 26 ? 2.934 23.469 8.508 1 95.69 26 SER B N 1
ATOM 1371 C CA . SER B 1 26 ? 3.98 22.531 8.914 1 95.69 26 SER B CA 1
ATOM 1372 C C . SER B 1 26 ? 4.129 21.406 7.902 1 95.69 26 SER B C 1
ATOM 1374 O O . SER B 1 26 ? 5.246 21.047 7.516 1 95.69 26 SER B O 1
ATOM 1376 N N . VAL B 1 27 ? 3.023 20.812 7.434 1 96 27 VAL B N 1
ATOM 1377 C CA . VAL B 1 27 ? 3.053 19.734 6.449 1 96 27 VAL B CA 1
ATOM 1378 C C . VAL B 1 27 ? 3.539 20.281 5.105 1 96 27 VAL B C 1
ATOM 1380 O O . VAL B 1 27 ? 4.445 19.719 4.492 1 96 27 VAL B O 1
ATOM 1383 N N . LEU B 1 28 ? 3.016 21.422 4.75 1 96.25 28 LEU B N 1
ATOM 1384 C CA . LEU B 1 28 ? 3.324 22 3.449 1 96.25 28 LEU B CA 1
ATOM 1385 C C . LEU B 1 28 ? 4.793 22.406 3.367 1 96.25 28 LEU B C 1
ATOM 1387 O O . LEU B 1 28 ? 5.391 22.375 2.289 1 96.25 28 LEU B O 1
ATOM 1391 N N . SER B 1 29 ? 5.363 22.734 4.438 1 96.44 29 SER B N 1
ATOM 1392 C CA . SER B 1 29 ? 6.758 23.172 4.461 1 96.44 29 SER B CA 1
ATOM 1393 C C . SER B 1 29 ? 7.699 22.047 4.07 1 96.44 29 SER B C 1
ATOM 1395 O O . SER B 1 29 ? 8.844 22.297 3.682 1 96.44 29 SER B O 1
ATOM 1397 N N . PHE B 1 30 ? 7.27 20.797 4.176 1 97.75 30 PHE B N 1
ATOM 1398 C CA . PHE B 1 30 ? 8.078 19.641 3.805 1 97.75 30 PHE B CA 1
ATOM 1399 C C . PHE B 1 30 ? 7.871 19.281 2.338 1 97.75 30 PHE B C 1
ATOM 1401 O O . PHE B 1 30 ? 8.57 18.422 1.802 1 97.75 30 PHE B O 1
ATOM 1408 N N . LEU B 1 31 ? 6.922 19.859 1.674 1 97.94 31 LEU B N 1
ATOM 1409 C CA . LEU B 1 31 ? 6.645 19.609 0.264 1 97.94 31 LEU B CA 1
ATOM 1410 C C . LEU B 1 31 ? 7.355 20.625 -0.62 1 97.94 31 LEU B C 1
ATOM 1412 O O . LEU B 1 31 ? 7.305 21.828 -0.35 1 97.94 31 LEU B O 1
ATOM 1416 N N . SER B 1 32 ? 8.039 20.125 -1.638 1 97.69 32 SER B N 1
ATOM 1417 C CA . SER B 1 32 ? 8.641 21.031 -2.609 1 97.69 32 SER B CA 1
ATOM 1418 C C . SER B 1 32 ? 7.574 21.828 -3.359 1 97.69 32 SER B C 1
ATOM 1420 O O . SER B 1 32 ? 6.41 21.422 -3.406 1 97.69 32 SER B O 1
ATOM 1422 N N . PRO B 1 33 ? 7.855 22.938 -3.982 1 94.88 33 PRO B N 1
ATOM 1423 C CA . PRO B 1 33 ? 6.871 23.797 -4.648 1 94.88 33 PRO B CA 1
ATOM 1424 C C . PRO B 1 33 ? 6.105 23.062 -5.75 1 94.88 33 PRO B C 1
ATOM 1426 O O . PRO B 1 33 ? 4.922 23.328 -5.965 1 94.88 33 PRO B O 1
ATOM 1429 N N . ASN B 1 34 ? 6.723 22.125 -6.375 1 94.31 34 ASN B N 1
ATOM 1430 C CA . ASN B 1 34 ? 6.082 21.406 -7.469 1 94.31 34 ASN B CA 1
ATOM 1431 C C . ASN B 1 34 ? 5.738 19.969 -7.066 1 94.31 34 ASN B C 1
ATOM 1433 O O . ASN B 1 34 ? 5.664 19.078 -7.918 1 94.31 34 ASN B O 1
ATOM 1437 N N . CYS B 1 35 ? 5.613 19.781 -5.785 1 97.44 35 CYS B N 1
ATOM 1438 C CA . CYS B 1 35 ? 5.297 18.453 -5.293 1 97.44 35 CYS B CA 1
ATOM 1439 C C . CYS B 1 35 ? 3.963 17.969 -5.852 1 97.44 35 CYS B C 1
ATOM 1441 O O . CYS B 1 35 ? 2.998 18.734 -5.918 1 97.44 35 CYS B O 1
ATOM 1443 N N . THR B 1 36 ? 3.912 16.766 -6.234 1 95.56 36 THR B N 1
ATOM 1444 C CA . THR B 1 36 ? 2.678 16.094 -6.629 1 95.56 36 THR B CA 1
ATOM 1445 C C . THR B 1 36 ? 2.234 15.109 -5.555 1 95.56 36 THR B C 1
ATOM 1447 O O . THR B 1 36 ? 3.068 14.461 -4.922 1 95.56 36 THR B O 1
ATOM 1450 N N . LEU B 1 37 ? 0.951 15.094 -5.324 1 95.69 37 LEU B N 1
ATOM 1451 C CA . LEU B 1 37 ? 0.347 14.125 -4.41 1 95.69 37 LEU B CA 1
ATOM 1452 C C . LEU B 1 37 ? -0.498 13.109 -5.176 1 95.69 37 LEU B C 1
ATOM 1454 O O . LEU B 1 37 ? -1.388 13.492 -5.941 1 95.69 37 LEU B O 1
ATOM 1458 N N . ARG B 1 38 ? -0.218 11.906 -5.059 1 95 38 ARG B N 1
ATOM 1459 C CA . ARG B 1 38 ? -0.928 10.805 -5.703 1 95 38 ARG B CA 1
ATOM 1460 C C . ARG B 1 38 ? -1.611 9.914 -4.668 1 95 38 ARG B C 1
ATOM 1462 O O . ARG B 1 38 ? -0.953 9.359 -3.783 1 95 38 ARG B O 1
ATOM 1469 N N . SER B 1 39 ? -2.896 9.836 -4.781 1 95.31 39 SER B N 1
ATOM 1470 C CA . SER B 1 39 ? -3.686 9.133 -3.773 1 95.31 39 SER B CA 1
ATOM 1471 C C . SER B 1 39 ? -4.352 7.891 -4.359 1 95.31 39 SER B C 1
ATOM 1473 O O . SER B 1 39 ? -5.055 7.973 -5.367 1 95.31 39 SER B O 1
ATOM 1475 N N . PHE B 1 40 ? -4.105 6.871 -3.693 1 96.25 40 PHE B N 1
ATOM 1476 C CA . PHE B 1 40 ? -4.629 5.566 -4.09 1 96.25 40 PHE B CA 1
ATOM 1477 C C . PHE B 1 40 ? -5.176 4.816 -2.881 1 96.25 40 PHE B C 1
ATOM 1479 O O . PHE B 1 40 ? -4.926 5.203 -1.736 1 96.25 40 PHE B O 1
ATOM 1486 N N . PRO B 1 41 ? -5.941 3.656 -3.057 1 97 41 PRO B N 1
ATOM 1487 C CA . PRO B 1 41 ? -6.332 3.062 -4.336 1 97 41 PRO B CA 1
ATOM 1488 C C . PRO B 1 41 ? -7.375 3.893 -5.078 1 97 41 PRO B C 1
ATOM 1490 O O . PRO B 1 41 ? -7.934 4.836 -4.512 1 97 41 PRO B O 1
ATOM 1493 N N . SER B 1 42 ? -7.582 3.555 -6.32 1 93.88 42 SER B N 1
ATOM 1494 C CA . SER B 1 42 ? -8.492 4.301 -7.184 1 93.88 42 SER B CA 1
ATOM 1495 C C . SER B 1 42 ? -9.938 4.184 -6.699 1 93.88 42 SER B C 1
ATOM 1497 O O . SER B 1 42 ? -10.766 5.043 -6.996 1 93.88 42 SER B O 1
ATOM 1499 N N . SER B 1 43 ? -10.227 3.174 -5.91 1 92.06 43 SER B N 1
ATOM 1500 C CA . SER B 1 43 ? -11.578 2.939 -5.418 1 92.06 43 SER B CA 1
ATOM 1501 C C . SER B 1 43 ? -12.023 4.051 -4.473 1 92.06 43 SER B C 1
ATOM 1503 O O . SER B 1 43 ? -13.219 4.203 -4.203 1 92.06 43 SER B O 1
ATOM 1505 N N . LEU B 1 44 ? -11.102 4.832 -3.93 1 89.81 44 LEU B N 1
ATOM 1506 C CA . LEU B 1 44 ? -11.422 5.934 -3.027 1 89.81 44 LEU B CA 1
ATOM 1507 C C . LEU B 1 44 ? -12.148 7.051 -3.771 1 89.81 44 LEU B C 1
ATOM 1509 O O . LEU B 1 4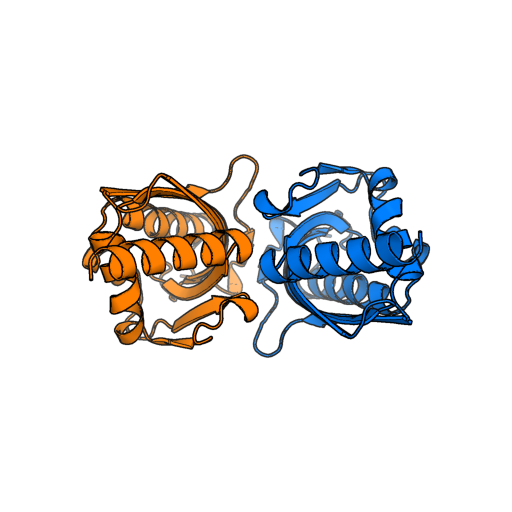4 ? -12.773 7.914 -3.148 1 89.81 44 LEU B O 1
ATOM 1513 N N . GLY B 1 45 ? -11.977 7.07 -5.059 1 85.38 45 GLY B N 1
ATOM 1514 C CA . GLY B 1 45 ? -12.688 8.07 -5.844 1 85.38 45 GLY B CA 1
ATOM 1515 C C . GLY B 1 45 ? -12.039 9.438 -5.789 1 85.38 45 GLY B C 1
ATOM 1516 O O . GLY B 1 45 ? -12.664 10.438 -6.145 1 85.38 45 GLY B O 1
ATOM 1517 N N . LYS B 1 46 ? -10.93 9.602 -5.25 1 79.38 46 LYS B N 1
ATOM 1518 C CA . LYS B 1 46 ? -10.18 10.859 -5.234 1 79.38 46 LYS B CA 1
ATOM 1519 C C . LYS B 1 46 ? -9.383 11.039 -6.523 1 79.38 46 LYS B C 1
ATOM 1521 O O . LYS B 1 46 ? -9.047 10.062 -7.191 1 79.38 46 LYS B O 1
ATOM 1526 N N . PRO B 1 47 ? -9.25 12.352 -6.812 1 80.06 47 PRO B N 1
ATOM 1527 C CA . PRO B 1 47 ? -8.312 12.555 -7.922 1 80.06 47 PRO B CA 1
ATOM 1528 C C . PRO B 1 47 ? -6.969 11.867 -7.691 1 80.06 47 PRO B C 1
ATOM 1530 O O . PRO B 1 47 ? -6.41 11.953 -6.598 1 80.06 47 PRO B O 1
ATOM 1533 N N . ALA B 1 48 ? -6.5 11.242 -8.719 1 77.12 48 ALA B N 1
ATOM 1534 C CA . ALA B 1 48 ? -5.258 10.477 -8.625 1 77.12 48 ALA B CA 1
ATOM 1535 C C . ALA B 1 48 ? -4.059 11.398 -8.422 1 77.12 48 ALA B C 1
ATOM 1537 O O . ALA B 1 48 ? -3.086 11.023 -7.766 1 77.12 48 ALA B O 1
ATOM 1538 N N . LEU B 1 49 ? -4.219 12.586 -8.992 1 88 49 LEU B N 1
ATOM 1539 C CA . LEU B 1 49 ? -3.109 13.531 -8.945 1 88 49 LEU B CA 1
ATOM 1540 C C . LEU B 1 49 ? -3.582 14.898 -8.469 1 88 49 LEU B C 1
ATOM 1542 O O . LEU B 1 49 ? -4.586 15.422 -8.961 1 88 49 LEU B O 1
ATOM 1546 N N . GLN B 1 50 ? -2.828 15.391 -7.434 1 93.25 50 GLN B N 1
ATOM 1547 C CA . GLN B 1 50 ? -3.051 16.734 -6.922 1 93.25 50 GLN B CA 1
ATOM 1548 C C . GLN B 1 50 ? -1.743 17.516 -6.844 1 93.25 50 GLN B C 1
ATOM 1550 O O . GLN B 1 50 ? -0.686 16.938 -6.574 1 93.25 50 GLN B O 1
ATOM 1555 N N . THR B 1 51 ? -1.872 18.812 -7.094 1 95.12 51 THR B N 1
ATOM 1556 C CA . THR B 1 51 ? -0.743 19.703 -6.832 1 95.12 51 THR B CA 1
ATOM 1557 C C . THR B 1 51 ? -0.63 20.016 -5.344 1 95.12 51 THR B C 1
ATOM 1559 O O . THR B 1 51 ? -1.545 19.719 -4.57 1 95.12 51 THR B O 1
ATOM 1562 N N . LYS B 1 52 ? 0.536 20.578 -5.039 1 95.56 52 LYS B N 1
ATOM 1563 C CA . LYS B 1 52 ? 0.73 21.062 -3.676 1 95.56 52 LYS B CA 1
ATOM 1564 C C . LYS B 1 52 ? -0.391 22.016 -3.268 1 95.56 52 LYS B C 1
ATOM 1566 O O . LYS B 1 52 ? -0.973 21.875 -2.189 1 95.56 52 LYS B O 1
ATOM 1571 N N . GLU B 1 53 ? -0.794 22.938 -4.09 1 93.75 53 GLU B N 1
ATOM 1572 C CA . GLU B 1 53 ? -1.833 23.922 -3.807 1 93.75 53 GLU B CA 1
ATOM 1573 C C . GLU B 1 53 ? -3.191 23.25 -3.615 1 93.75 53 GLU B C 1
ATOM 1575 O O . GLU B 1 53 ? -3.93 23.578 -2.688 1 93.75 53 GLU B O 1
ATOM 1580 N N . GLU B 1 54 ? -3.492 22.312 -4.426 1 92.44 54 GLU B N 1
ATOM 1581 C CA . GLU B 1 54 ? -4.773 21.625 -4.359 1 92.44 54 GLU B CA 1
ATOM 1582 C C . GLU B 1 54 ? -4.871 20.766 -3.094 1 92.44 54 GLU B C 1
ATOM 1584 O O . GLU B 1 54 ? -5.965 20.547 -2.574 1 92.44 54 GLU B O 1
ATOM 1589 N N . SER B 1 55 ? -3.742 20.266 -2.66 1 92.62 55 SER B N 1
ATOM 1590 C CA . SER B 1 55 ? -3.723 19.359 -1.524 1 92.62 55 SER B CA 1
ATOM 1591 C C . SER B 1 55 ? -3.955 20.094 -0.213 1 92.62 55 SER B C 1
ATOM 1593 O O . SER B 1 55 ? -4.25 19.484 0.813 1 92.62 55 SER B O 1
ATOM 1595 N N . LYS B 1 56 ? -3.859 21.406 -0.224 1 93.31 56 LYS B N 1
ATOM 1596 C CA . LYS B 1 56 ? -4.008 22.219 0.981 1 93.31 56 LYS B CA 1
ATOM 1597 C C . LYS B 1 56 ? -5.355 21.969 1.648 1 93.31 56 LYS B C 1
ATOM 1599 O O . LYS B 1 56 ? -5.449 21.922 2.877 1 93.31 56 LYS B O 1
ATOM 1604 N N . ALA B 1 57 ? -6.363 21.828 0.878 1 90.19 57 ALA B N 1
ATOM 1605 C CA . ALA B 1 57 ? -7.711 21.609 1.396 1 90.19 57 ALA B CA 1
ATOM 1606 C C . ALA B 1 57 ? -7.785 20.344 2.23 1 90.19 57 ALA B C 1
ATOM 1608 O O . ALA B 1 57 ? -8.477 20.297 3.25 1 90.19 57 ALA B O 1
ATOM 1609 N N . ASP B 1 58 ? -7.086 19.297 1.799 1 89 58 ASP B N 1
ATOM 1610 C CA . ASP B 1 58 ? -7.078 18.031 2.531 1 89 58 ASP B CA 1
ATOM 1611 C C . ASP B 1 58 ? -6.422 18.188 3.9 1 89 58 ASP B C 1
ATOM 1613 O O . ASP B 1 58 ? -6.922 17.672 4.898 1 89 58 ASP B O 1
ATOM 1617 N N . PHE B 1 59 ? -5.367 18.875 3.922 1 92.94 59 PHE B N 1
ATOM 1618 C CA . PHE B 1 59 ? -4.652 19.078 5.176 1 92.94 59 PHE B CA 1
ATOM 1619 C C . PHE B 1 59 ? -5.434 20 6.105 1 92.94 59 PHE B C 1
ATOM 1621 O O . PHE B 1 59 ? -5.422 19.828 7.324 1 92.94 59 PHE B O 1
ATOM 1628 N N . GLN B 1 60 ? -6.113 21 5.535 1 92.19 60 GLN B N 1
ATOM 1629 C CA . GLN B 1 60 ? -7.012 21.828 6.328 1 92.19 60 GLN B CA 1
ATOM 1630 C C . GLN B 1 60 ? -8.141 21 6.934 1 92.19 60 GLN B C 1
ATOM 1632 O O . GLN B 1 60 ? -8.555 21.25 8.07 1 92.19 60 GLN B O 1
ATOM 1637 N N . GLY B 1 61 ? -8.633 20.109 6.16 1 88.5 61 GLY B N 1
ATOM 1638 C CA . GLY B 1 61 ? -9.664 19.203 6.656 1 88.5 61 GLY B CA 1
ATOM 1639 C C . GLY B 1 61 ? -9.234 18.438 7.895 1 88.5 61 GLY B C 1
ATOM 1640 O O . GLY B 1 61 ? -10.031 18.234 8.812 1 88.5 61 GLY B O 1
ATOM 1641 N N . LEU B 1 62 ? -7.988 17.969 7.926 1 89.31 62 LEU B N 1
ATOM 1642 C CA . LEU B 1 62 ? -7.473 17.297 9.109 1 89.31 62 LEU B CA 1
ATOM 1643 C C . LEU B 1 62 ? -7.59 18.188 10.344 1 89.31 62 LEU B C 1
ATOM 1645 O O . LEU B 1 62 ? -8.117 17.766 11.375 1 89.31 62 LEU B O 1
ATOM 1649 N N . LYS B 1 63 ? -7.148 19.359 10.141 1 89.44 63 LYS B N 1
ATOM 1650 C CA . LYS B 1 63 ? -7.203 20.344 11.227 1 89.44 63 LYS B CA 1
ATOM 1651 C C . LYS B 1 63 ? -8.641 20.578 11.688 1 89.44 63 LYS B C 1
ATOM 1653 O O . LYS B 1 63 ? -8.906 20.688 12.883 1 89.44 63 LYS B O 1
ATOM 1658 N N . ASP B 1 64 ? -9.57 20.594 10.789 1 89.88 64 ASP B N 1
ATOM 1659 C CA . ASP B 1 64 ? -10.953 20.969 11.078 1 89.88 64 ASP B CA 1
ATOM 1660 C C . ASP B 1 64 ? -11.703 19.812 11.742 1 89.88 64 ASP B C 1
ATOM 1662 O O . ASP B 1 64 ? -12.602 20.031 12.562 1 89.88 64 ASP B O 1
ATOM 1666 N N . PHE B 1 65 ? -11.211 18.656 11.43 1 91.06 65 PHE B N 1
ATOM 1667 C CA . PHE B 1 65 ? -12.039 17.531 11.844 1 91.06 65 PHE B CA 1
ATOM 1668 C C . PHE B 1 65 ? -11.406 16.781 13 1 91.06 65 PHE B C 1
ATOM 1670 O O . PHE B 1 65 ? -12.07 15.992 13.68 1 91.06 65 PHE B O 1
ATOM 1677 N N . PHE B 1 66 ? -10.133 16.984 13.219 1 94.88 66 PHE B N 1
ATOM 1678 C CA . PHE B 1 66 ? -9.445 16.172 14.227 1 94.88 66 PHE B CA 1
ATOM 1679 C C . PHE B 1 66 ? -9.023 17.031 15.406 1 94.88 66 PHE B C 1
ATOM 1681 O O . PHE B 1 66 ? -8.609 18.188 15.227 1 94.88 66 PHE B O 1
ATOM 1688 N N . GLN B 1 67 ? -9.141 16.5 16.594 1 95.69 67 GLN B N 1
ATOM 1689 C CA . GLN B 1 67 ? -8.594 17.109 17.812 1 95.69 67 GLN B CA 1
ATOM 1690 C C . GLN B 1 67 ? -7.121 16.734 17.984 1 95.69 67 GLN B C 1
ATOM 1692 O O . GLN B 1 67 ? -6.352 17.516 18.562 1 95.69 67 GLN B O 1
ATOM 1697 N N . ASN B 1 68 ? -6.891 15.594 17.625 1 96.81 68 ASN B N 1
ATOM 1698 C CA . ASN B 1 68 ? -5.531 15.07 17.531 1 96.81 68 ASN B CA 1
ATOM 1699 C C . ASN B 1 68 ? -5.402 14.039 16.422 1 96.81 68 ASN B C 1
ATOM 1701 O O . ASN B 1 68 ? -6.383 13.398 16.047 1 96.81 68 ASN B O 1
ATOM 1705 N N . PHE B 1 69 ? -4.25 13.93 15.906 1 97.06 69 PHE B N 1
ATOM 1706 C CA . PHE B 1 69 ? -3.961 12.953 14.859 1 97.06 69 PHE B CA 1
ATOM 1707 C C . PHE B 1 69 ? -2.467 12.664 14.789 1 97.06 69 PHE B C 1
ATOM 1709 O O . PHE B 1 69 ? -1.653 13.594 14.727 1 97.06 69 PHE B O 1
ATOM 1716 N N . GLN B 1 70 ? -2.111 11.422 14.758 1 97.44 70 GLN B N 1
ATOM 1717 C CA . GLN B 1 70 ? -0.704 11.047 14.695 1 97.44 70 GLN B CA 1
ATOM 1718 C C . GLN B 1 70 ? -0.477 9.938 13.672 1 97.44 70 GLN B C 1
ATOM 1720 O O . GLN B 1 70 ? -1.28 9.008 13.57 1 97.44 70 GLN B O 1
ATOM 1725 N N . LEU B 1 71 ? 0.57 10.102 12.93 1 98.12 71 LEU B N 1
ATOM 1726 C CA . LEU B 1 71 ? 1.074 9.047 12.047 1 98.12 71 LEU B CA 1
ATOM 1727 C C . LEU B 1 71 ? 2.344 8.43 12.617 1 98.12 71 LEU B C 1
ATOM 1729 O O . LEU B 1 71 ? 3.193 9.133 13.164 1 98.12 71 LEU B O 1
ATOM 1733 N N . ARG B 1 72 ? 2.463 7.16 12.5 1 97.75 72 ARG B N 1
ATOM 1734 C CA . ARG B 1 72 ? 3.674 6.449 12.891 1 97.75 72 ARG B CA 1
ATOM 1735 C C . ARG B 1 72 ? 3.953 5.281 11.953 1 97.75 72 ARG B C 1
ATOM 1737 O O . ARG B 1 72 ? 3.027 4.723 11.359 1 97.75 72 ARG B O 1
ATOM 1744 N N . VAL B 1 73 ? 5.203 4.996 11.867 1 98.38 73 VAL B N 1
ATOM 1745 C CA . VAL B 1 73 ? 5.547 3.748 11.188 1 98.38 73 VAL B CA 1
ATOM 1746 C C . VAL B 1 73 ? 4.973 2.564 11.961 1 98.38 73 VAL B C 1
ATOM 1748 O O . VAL B 1 73 ? 5.105 2.49 13.188 1 98.38 73 VAL B O 1
ATOM 1751 N N . LYS B 1 74 ? 4.277 1.764 11.258 1 97.5 74 LYS B N 1
ATOM 1752 C CA . LYS B 1 74 ? 3.646 0.617 11.906 1 97.5 74 LYS B CA 1
ATOM 1753 C C . LYS B 1 74 ? 4.688 -0.283 12.562 1 97.5 74 LYS B C 1
ATOM 1755 O O . LYS B 1 74 ? 5.738 -0.555 11.977 1 97.5 74 LYS B O 1
ATOM 1760 N N . ASP B 1 75 ? 4.34 -0.827 13.758 1 94.19 75 ASP B N 1
ATOM 1761 C CA . ASP B 1 75 ? 5.238 -1.723 14.477 1 94.19 75 ASP B CA 1
ATOM 1762 C C . ASP B 1 75 ? 5.582 -2.951 13.641 1 94.19 75 ASP B C 1
ATOM 1764 O O . ASP B 1 75 ? 4.707 -3.545 13.008 1 94.19 75 ASP B O 1
ATOM 1768 N N . GLY B 1 76 ? 6.887 -3.318 13.633 1 91.62 76 GLY B N 1
ATOM 1769 C CA . GLY B 1 76 ? 7.328 -4.496 12.898 1 91.62 76 GLY B CA 1
ATOM 1770 C C . GLY B 1 76 ? 7.652 -4.203 11.445 1 91.62 7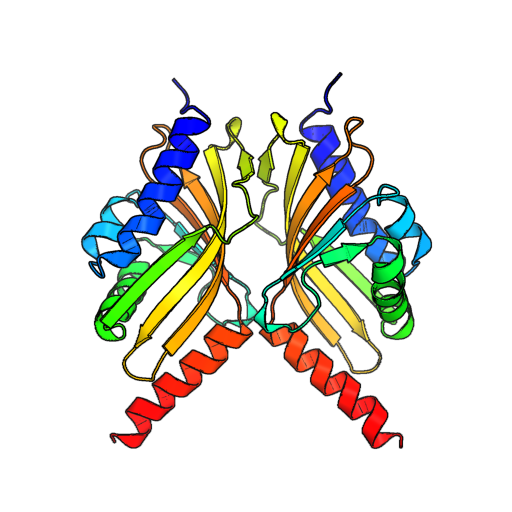6 GLY B C 1
ATOM 1771 O O . GLY B 1 76 ? 8.031 -5.109 10.695 1 91.62 76 GLY B O 1
ATOM 1772 N N . SER B 1 77 ? 7.465 -2.977 11.086 1 95.38 77 SER B N 1
ATOM 1773 C CA . SER B 1 77 ? 7.785 -2.592 9.711 1 95.38 77 SER B CA 1
ATOM 1774 C C . SER B 1 77 ? 9.07 -1.767 9.656 1 95.38 77 SER B C 1
ATOM 1776 O O . SER B 1 77 ? 9.406 -1.069 10.617 1 95.38 77 SER B O 1
ATOM 1778 N N . GLU B 1 78 ? 9.789 -1.932 8.609 1 96.06 78 GLU B N 1
ATOM 1779 C CA . GLU B 1 78 ? 10.977 -1.129 8.336 1 96.06 78 GLU B CA 1
ATOM 1780 C C . GLU B 1 78 ? 10.836 -0.36 7.023 1 96.06 78 GLU B C 1
ATOM 1782 O O . GLU B 1 78 ? 10.258 -0.868 6.059 1 96.06 78 GLU B O 1
ATOM 1787 N N . PRO B 1 79 ? 11.422 0.833 7.027 1 98.69 79 PRO B N 1
ATOM 1788 C CA . PRO B 1 79 ? 11.391 1.578 5.766 1 98.69 79 PRO B CA 1
ATOM 1789 C C . PRO B 1 79 ? 12.109 0.848 4.633 1 98.69 79 PRO B C 1
ATOM 1791 O O . PRO B 1 79 ? 13.109 0.163 4.867 1 98.69 79 PRO B O 1
ATOM 1794 N N . VAL B 1 80 ? 11.562 0.921 3.449 1 98.88 80 VAL B N 1
ATOM 1795 C CA . VAL B 1 80 ? 12.273 0.551 2.229 1 98.88 80 VAL B CA 1
ATOM 1796 C C . VAL B 1 80 ? 12.891 1.794 1.595 1 98.88 80 VAL B C 1
ATOM 1798 O O . VAL B 1 80 ? 12.227 2.82 1.44 1 98.88 80 VAL B O 1
ATOM 1801 N N . VAL B 1 81 ? 14.195 1.713 1.234 1 98.88 81 VAL B N 1
ATOM 1802 C CA . VAL B 1 81 ? 14.883 2.9 0.738 1 98.88 81 VAL B CA 1
ATOM 1803 C C . VAL B 1 81 ? 15.523 2.602 -0.618 1 98.88 81 VAL B C 1
ATOM 1805 O O . VAL B 1 81 ? 16.328 1.684 -0.739 1 98.88 81 VAL B O 1
ATOM 1808 N N . ASP B 1 82 ? 15.086 3.285 -1.625 1 98.88 82 ASP B N 1
ATOM 1809 C CA . ASP B 1 82 ? 15.727 3.332 -2.938 1 98.88 82 ASP B CA 1
ATOM 1810 C C . ASP B 1 82 ? 16.625 4.551 -3.066 1 98.88 82 ASP B C 1
ATOM 1812 O O . ASP B 1 82 ? 16.188 5.625 -3.479 1 98.88 82 ASP B O 1
ATOM 1816 N N . GLU B 1 83 ? 17.875 4.387 -2.787 1 98.38 83 GLU B N 1
ATOM 1817 C CA . GLU B 1 83 ? 18.781 5.516 -2.664 1 98.38 83 GLU B CA 1
ATOM 1818 C C . GLU B 1 83 ? 18.953 6.234 -4 1 98.38 83 GLU B C 1
ATOM 1820 O O . GLU B 1 83 ? 18.828 7.457 -4.074 1 98.38 83 GLU B O 1
ATOM 1825 N N . PRO B 1 84 ? 19.203 5.441 -5.105 1 97.69 84 PRO B N 1
ATOM 1826 C CA . PRO B 1 84 ? 19.391 6.172 -6.359 1 97.69 84 PRO B CA 1
ATOM 1827 C C . PRO B 1 84 ? 18.156 6.953 -6.785 1 97.69 84 PRO B C 1
ATOM 1829 O O . PRO B 1 84 ? 18.266 8.016 -7.402 1 97.69 84 PRO B O 1
ATOM 1832 N N . ALA B 1 85 ? 17.016 6.5 -6.441 1 98.19 85 ALA B N 1
ATOM 1833 C CA . ALA B 1 85 ? 15.773 7.16 -6.844 1 98.19 85 ALA B CA 1
ATOM 1834 C C . ALA B 1 85 ? 15.297 8.141 -5.77 1 98.19 85 ALA B C 1
ATOM 1836 O O . ALA B 1 85 ? 14.297 8.836 -5.957 1 98.19 85 ALA B O 1
ATOM 1837 N N . ARG B 1 86 ? 15.93 8.172 -4.609 1 98.62 86 ARG B N 1
ATOM 1838 C CA . ARG B 1 86 ? 15.609 9.016 -3.459 1 98.62 86 ARG B CA 1
ATOM 1839 C C . ARG B 1 86 ? 14.188 8.766 -2.977 1 98.62 86 ARG B C 1
ATOM 1841 O O . ARG B 1 86 ? 13.453 9.711 -2.68 1 98.62 86 ARG B O 1
ATOM 1848 N N . ARG B 1 87 ? 13.805 7.508 -2.922 1 98.81 87 ARG B N 1
ATOM 1849 C CA . ARG B 1 87 ? 12.461 7.141 -2.477 1 98.81 87 ARG B CA 1
ATOM 1850 C C . ARG B 1 87 ? 12.516 6.387 -1.152 1 98.81 87 ARG B C 1
ATOM 1852 O O . ARG B 1 87 ? 13.414 5.582 -0.925 1 98.81 87 ARG B O 1
ATOM 1859 N N . VAL B 1 88 ? 11.562 6.68 -0.28 1 98.94 88 VAL B N 1
ATOM 1860 C CA . VAL B 1 88 ? 11.336 5.977 0.979 1 98.94 88 VAL B CA 1
ATOM 1861 C C . VAL B 1 88 ? 9.906 5.457 1.033 1 98.94 88 VAL B C 1
ATOM 1863 O O . VAL B 1 88 ? 8.961 6.195 0.752 1 98.94 88 VAL B O 1
ATOM 1866 N N . VAL B 1 89 ? 9.727 4.188 1.315 1 98.94 89 VAL B N 1
ATOM 1867 C CA . VAL B 1 89 ? 8.422 3.561 1.493 1 98.94 89 VAL B CA 1
ATOM 1868 C C . VAL B 1 89 ? 8.188 3.271 2.973 1 98.94 89 VAL B C 1
ATOM 1870 O O . VAL B 1 89 ? 9.047 2.695 3.645 1 98.94 89 VAL B O 1
ATOM 1873 N N . LEU B 1 90 ? 7.051 3.717 3.471 1 98.94 90 LEU B N 1
ATOM 1874 C CA . LEU B 1 90 ? 6.676 3.521 4.867 1 98.94 90 LEU B CA 1
ATOM 1875 C C . LEU B 1 90 ? 5.32 2.832 4.973 1 98.94 90 LEU B C 1
ATOM 1877 O O . LEU B 1 90 ? 4.383 3.18 4.25 1 98.94 90 LEU B O 1
ATOM 1881 N N . HIS B 1 91 ? 5.25 1.832 5.738 1 98.81 91 HIS B N 1
ATOM 1882 C CA . HIS B 1 91 ? 3.98 1.341 6.258 1 98.81 91 HIS B CA 1
ATOM 1883 C C . HIS B 1 91 ? 3.566 2.105 7.512 1 98.81 91 HIS B C 1
ATOM 1885 O O . HIS B 1 91 ? 4.223 2.008 8.547 1 98.81 91 HIS B O 1
ATOM 1891 N N . ILE B 1 92 ? 2.439 2.814 7.363 1 98.5 92 ILE B N 1
ATOM 1892 C CA . ILE B 1 92 ? 2.076 3.834 8.344 1 98.5 92 ILE B CA 1
ATOM 1893 C C . ILE B 1 92 ? 0.75 3.463 9 1 98.5 92 ILE B C 1
ATOM 1895 O O . IL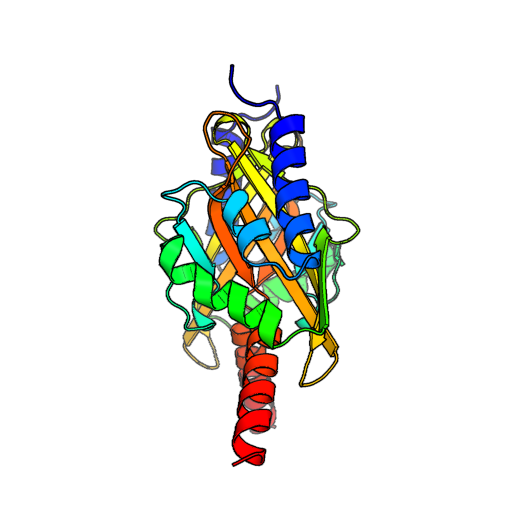E B 1 92 ? -0.172 2.986 8.336 1 98.5 92 ILE B O 1
ATOM 1899 N N . GLU B 1 93 ? 0.742 3.715 10.25 1 98 93 GLU B N 1
ATOM 1900 C CA . GLU B 1 93 ? -0.525 3.736 10.977 1 98 93 GLU B CA 1
ATOM 1901 C C . GLU B 1 93 ? -0.9 5.156 11.391 1 98 93 GLU B C 1
ATOM 1903 O O . GLU B 1 93 ? -0.037 5.941 11.789 1 98 93 GLU B O 1
ATOM 1908 N N . GLY B 1 94 ? -2.107 5.539 11.172 1 97.31 94 GLY B N 1
ATOM 1909 C CA . GLY B 1 94 ? -2.682 6.805 11.609 1 97.31 94 GLY B CA 1
ATOM 1910 C C . GLY B 1 94 ? -3.771 6.637 12.648 1 97.31 94 GLY B C 1
ATOM 1911 O O . GLY B 1 94 ? -4.578 5.707 12.57 1 97.31 94 GLY B O 1
ATOM 1912 N N . LYS B 1 95 ? -3.734 7.473 13.633 1 97.12 95 LYS B N 1
ATOM 1913 C CA . LYS B 1 95 ? -4.77 7.457 14.656 1 97.12 95 LYS B CA 1
ATOM 1914 C C . LYS B 1 95 ? -5.066 8.867 15.164 1 97.12 95 LYS B C 1
ATOM 1916 O O . LYS B 1 95 ? -4.168 9.711 15.234 1 97.12 95 LYS B O 1
ATOM 1921 N N . GLY B 1 96 ? -6.301 9.055 15.523 1 96.94 96 GLY B N 1
ATOM 1922 C CA . GLY B 1 96 ? -6.707 10.328 16.078 1 96.94 96 GLY B CA 1
ATOM 1923 C C . GLY B 1 96 ? -8.156 10.359 16.531 1 96.94 96 GLY B C 1
ATOM 1924 O O . GLY B 1 96 ? -8.93 9.453 16.203 1 96.94 96 GLY B O 1
ATOM 1925 N N . ASP B 1 97 ? -8.438 11.352 17.359 1 97.19 97 ASP B N 1
ATOM 1926 C CA . ASP B 1 97 ? -9.812 11.656 17.734 1 97.19 97 ASP B CA 1
ATOM 1927 C C . ASP B 1 97 ? -10.406 12.734 16.844 1 97.19 97 ASP B C 1
ATOM 1929 O O . ASP B 1 97 ? -9.773 13.758 16.578 1 97.19 97 ASP B O 1
ATOM 1933 N N . SER B 1 98 ? -11.594 12.453 16.328 1 93.88 98 SER B N 1
ATOM 1934 C CA . SER B 1 98 ? -12.242 13.375 15.398 1 93.88 98 SER B CA 1
ATOM 1935 C C . SER B 1 98 ? -13.617 13.805 15.922 1 93.88 98 SER B C 1
ATOM 1937 O O . SER B 1 98 ? -14.055 13.344 16.969 1 93.88 98 SER B O 1
ATOM 1939 N N . LEU B 1 99 ? -14.266 14.648 15.117 1 91.88 99 LEU B N 1
ATOM 1940 C CA . LEU B 1 99 ? -15.602 15.141 15.438 1 91.88 99 LEU B CA 1
ATOM 1941 C C . LEU B 1 99 ? -16.625 14 15.445 1 91.88 99 LEU B C 1
ATOM 1943 O O . LEU B 1 99 ? -17.656 14.086 16.109 1 91.88 99 LEU B O 1
ATOM 1947 N N . VAL B 1 100 ? -16.25 12.914 14.75 1 92.56 100 VAL B N 1
ATOM 1948 C CA . VAL B 1 100 ? -17.234 11.844 14.609 1 92.56 100 VAL B CA 1
ATOM 1949 C C . VAL B 1 100 ? -16.719 10.57 15.281 1 92.56 100 VAL B C 1
ATOM 1951 O O . VAL B 1 100 ? -17.109 9.461 14.922 1 92.56 100 VAL B O 1
ATOM 1954 N N . GLY B 1 101 ? -15.734 10.711 16.156 1 93.44 101 GLY B N 1
ATOM 1955 C CA . GLY B 1 101 ? -15.25 9.586 16.922 1 93.44 101 GLY B CA 1
ATOM 1956 C C . GLY B 1 101 ? -13.812 9.211 16.594 1 93.44 101 GLY B C 1
ATOM 1957 O O . GLY B 1 101 ? -13.141 9.906 15.836 1 93.44 101 GLY B O 1
ATOM 1958 N N . ARG B 1 102 ? -13.391 8.086 17.234 1 95.56 102 ARG B N 1
ATOM 1959 C CA . ARG B 1 102 ? -12.023 7.598 17.062 1 95.56 102 ARG B CA 1
ATOM 1960 C C . ARG B 1 102 ? -11.789 7.121 15.633 1 95.56 102 ARG B C 1
ATOM 1962 O O . ARG B 1 102 ? -12.617 6.402 15.07 1 95.56 102 ARG B O 1
ATOM 1969 N N . PHE B 1 103 ? -10.711 7.594 15.07 1 95.31 103 PHE B N 1
ATOM 1970 C CA . PHE B 1 103 ? -10.312 7.211 13.719 1 95.31 103 PHE B CA 1
ATOM 1971 C C . PHE B 1 103 ? -8.977 6.484 13.727 1 95.31 103 PHE B C 1
ATOM 1973 O O . PHE B 1 103 ? -7.996 6.988 14.281 1 95.31 103 PHE B O 1
ATOM 1980 N N . GLU B 1 104 ? -8.898 5.258 13.219 1 96.69 104 GLU B N 1
ATOM 1981 C CA . GLU B 1 104 ? -7.684 4.469 13.039 1 96.69 104 GLU B CA 1
ATOM 1982 C C . GLU B 1 104 ? -7.586 3.93 11.609 1 96.69 104 GLU B C 1
ATOM 1984 O O . GLU B 1 104 ? -8.562 3.402 11.07 1 96.69 104 GLU B O 1
ATOM 1989 N N . THR B 1 105 ? -6.469 4.148 11.031 1 96.94 105 THR B N 1
ATOM 1990 C CA . THR B 1 105 ? -6.312 3.73 9.641 1 96.94 105 THR B CA 1
ATOM 1991 C C . THR B 1 105 ? -4.871 3.328 9.359 1 96.94 105 THR B C 1
ATOM 1993 O O . THR B 1 105 ? -4.008 3.424 10.234 1 96.94 105 THR B O 1
ATOM 1996 N N . GLU B 1 106 ? -4.574 2.793 8.164 1 98.19 106 GLU B N 1
ATOM 1997 C CA . GLU B 1 106 ? -3.246 2.414 7.695 1 98.19 106 GLU B CA 1
ATOM 1998 C C . GLU B 1 106 ? -2.98 2.961 6.297 1 98.19 106 GLU B C 1
ATOM 2000 O O . GLU B 1 106 ? -3.916 3.215 5.535 1 98.19 106 GLU B O 1
ATOM 2005 N N . TYR B 1 107 ? -1.665 3.146 5.996 1 98.38 107 TYR B N 1
ATOM 2006 C CA . TYR B 1 107 ? -1.225 3.611 4.688 1 98.38 107 TYR B CA 1
ATOM 2007 C C . TYR B 1 107 ? 0.085 2.945 4.281 1 98.38 107 TYR B C 1
ATOM 2009 O O . TYR B 1 107 ? 0.857 2.51 5.141 1 98.38 107 TYR B O 1
ATOM 2017 N N . ILE B 1 108 ? 0.258 2.881 3.035 1 98.88 108 ILE B N 1
ATOM 2018 C CA . ILE B 1 108 ? 1.608 2.852 2.482 1 98.88 108 ILE B CA 1
ATOM 2019 C C . ILE B 1 108 ? 1.948 4.211 1.877 1 98.88 108 ILE B C 1
ATOM 2021 O O . ILE B 1 108 ? 1.231 4.703 1.003 1 98.88 108 ILE B O 1
ATOM 2025 N N . TYR B 1 109 ? 2.975 4.816 2.354 1 98.81 109 TYR B N 1
ATOM 2026 C CA . TYR B 1 109 ? 3.512 6.023 1.735 1 98.81 109 TYR B CA 1
ATOM 2027 C C . TYR B 1 109 ? 4.738 5.707 0.891 1 98.81 109 TYR B C 1
ATOM 2029 O O . TYR B 1 109 ? 5.586 4.906 1.294 1 98.81 109 TYR B O 1
ATOM 2037 N N . ILE B 1 110 ? 4.812 6.199 -0.283 1 98.88 110 ILE B N 1
ATOM 2038 C CA . ILE B 1 110 ? 6.023 6.258 -1.092 1 98.88 110 ILE B CA 1
ATOM 2039 C C . ILE B 1 110 ? 6.418 7.715 -1.328 1 98.88 110 ILE B C 1
ATOM 2041 O O . ILE B 1 110 ? 5.719 8.445 -2.033 1 98.88 110 ILE B O 1
ATOM 2045 N N . LEU B 1 111 ? 7.527 8.109 -0.753 1 98.88 111 LEU B N 1
ATOM 2046 C CA . LEU B 1 111 ? 7.98 9.5 -0.781 1 98.88 111 LEU B CA 1
ATOM 2047 C C . LEU B 1 111 ? 9.25 9.641 -1.616 1 98.88 111 LEU B C 1
ATOM 2049 O O . LEU B 1 111 ? 10.258 8.984 -1.34 1 98.88 111 LEU B O 1
ATOM 2053 N N . ARG B 1 112 ? 9.188 10.438 -2.617 1 98.75 112 ARG B N 1
ATOM 2054 C CA . ARG B 1 112 ? 10.406 10.82 -3.326 1 98.75 112 ARG B CA 1
ATOM 2055 C C . ARG B 1 112 ? 10.914 12.18 -2.854 1 98.75 112 ARG B C 1
ATOM 2057 O O . ARG B 1 112 ? 10.172 13.164 -2.881 1 98.75 112 ARG B O 1
ATOM 2064 N N . MET B 1 113 ? 12.18 12.25 -2.51 1 98.62 113 MET B N 1
ATOM 2065 C CA . MET B 1 113 ? 12.773 13.477 -1.987 1 98.62 113 MET B CA 1
ATOM 2066 C C . MET B 1 113 ? 13.438 14.281 -3.104 1 98.62 113 MET B C 1
ATOM 2068 O O . MET B 1 113 ? 13.727 13.742 -4.172 1 98.62 113 MET B O 1
ATOM 2072 N N . ASN B 1 114 ? 13.555 15.555 -2.814 1 98.12 114 ASN B N 1
ATOM 2073 C CA . ASN B 1 114 ? 14.344 16.391 -3.725 1 98.12 114 ASN B CA 1
ATOM 2074 C C . ASN B 1 114 ? 15.82 16.016 -3.695 1 98.12 114 ASN B C 1
ATOM 2076 O O . ASN B 1 114 ? 16.234 15.141 -2.922 1 98.12 114 ASN B O 1
ATOM 2080 N N . GLU B 1 115 ? 16.609 16.594 -4.527 1 97.5 115 GLU B N 1
ATOM 2081 C CA . GLU B 1 115 ? 18 16.234 -4.695 1 97.5 115 GLU B CA 1
ATOM 2082 C C . GLU B 1 115 ? 18.781 16.375 -3.389 1 97.5 115 GLU B C 1
ATOM 2084 O O . GLU B 1 115 ? 19.688 15.586 -3.115 1 97.5 115 GLU B O 1
ATOM 2089 N N . GLU B 1 116 ? 18.391 17.312 -2.566 1 97.12 116 GLU B N 1
ATOM 2090 C CA . GLU B 1 116 ? 19.062 17.578 -1.296 1 97.12 116 GLU B CA 1
ATOM 2091 C C . GLU B 1 116 ? 18.594 16.609 -0.216 1 97.12 116 GLU B C 1
ATOM 2093 O O . GLU B 1 116 ? 19.219 16.484 0.833 1 97.12 116 GLU B O 1
ATOM 2098 N N . GLY B 1 117 ? 17.516 15.898 -0.44 1 97.88 117 GLY B N 1
ATOM 2099 C CA . GLY B 1 117 ? 16.984 14.953 0.53 1 97.88 117 GLY B CA 1
ATOM 2100 C C . GLY B 1 117 ? 16.281 15.625 1.693 1 97.88 117 GLY B C 1
ATOM 2101 O O . GLY B 1 117 ? 16.156 15.047 2.773 1 97.88 117 GLY B O 1
ATOM 2102 N N . THR B 1 118 ? 15.734 16.859 1.438 1 97.75 118 THR B N 1
ATOM 2103 C CA . THR B 1 118 ? 15.234 17.625 2.572 1 97.75 118 THR B CA 1
ATOM 2104 C C . THR B 1 118 ? 13.727 17.859 2.449 1 97.75 118 THR B C 1
ATOM 2106 O O . THR B 1 118 ? 13.07 18.234 3.42 1 97.75 118 THR B O 1
ATOM 2109 N N . MET B 1 119 ? 13.164 17.641 1.234 1 98.31 119 MET B N 1
ATOM 2110 C CA . MET B 1 119 ? 11.742 17.844 0.978 1 98.31 119 MET B CA 1
ATOM 2111 C C . MET B 1 119 ? 11.172 16.719 0.121 1 98.31 119 MET B C 1
ATOM 2113 O O . MET B 1 119 ? 11.906 16.062 -0.618 1 98.31 119 MET B O 1
ATOM 2117 N N . VAL B 1 120 ? 9.875 16.562 0.237 1 98.69 120 VAL B N 1
ATOM 2118 C CA . VAL B 1 120 ? 9.156 15.602 -0.586 1 98.69 120 VAL B CA 1
ATOM 2119 C C . VAL B 1 120 ? 8.789 16.234 -1.927 1 98.69 120 VAL B C 1
ATOM 2121 O O . VAL B 1 120 ? 8.203 17.312 -1.97 1 98.69 120 VAL B O 1
ATOM 2124 N N . GLU B 1 121 ? 9.102 15.555 -3 1 98.19 121 GLU B N 1
ATOM 2125 C CA . GLU B 1 121 ? 8.812 16.016 -4.355 1 98.19 121 GLU B CA 1
ATOM 2126 C C . GLU B 1 121 ? 7.648 15.242 -4.969 1 98.19 121 GLU B C 1
ATOM 2128 O O . GLU B 1 121 ? 6.98 15.734 -5.883 1 98.19 121 GLU B O 1
ATOM 2133 N N . ASP B 1 122 ? 7.48 14.086 -4.621 1 97.88 122 ASP B N 1
ATOM 2134 C CA . ASP B 1 122 ? 6.379 13.219 -5.027 1 97.88 122 ASP B CA 1
ATOM 2135 C C . ASP B 1 122 ? 5.836 12.43 -3.838 1 97.88 122 ASP B C 1
ATOM 2137 O O . ASP B 1 122 ? 6.562 11.648 -3.219 1 97.88 122 ASP B O 1
ATOM 2141 N N . PHE B 1 123 ? 4.648 12.773 -3.461 1 98.19 123 PHE B N 1
ATOM 2142 C CA . PHE B 1 123 ? 3.986 12.148 -2.322 1 98.19 123 PHE B CA 1
ATOM 2143 C C . PHE B 1 123 ? 2.924 11.164 -2.787 1 98.19 123 PHE B C 1
ATOM 2145 O O . PHE B 1 123 ? 1.822 11.562 -3.172 1 98.19 123 PHE B O 1
ATOM 2152 N N . PHE B 1 124 ? 3.234 9.891 -2.75 1 97.62 124 PHE B N 1
ATOM 2153 C CA . PHE B 1 124 ? 2.316 8.797 -3.043 1 97.62 124 PHE B CA 1
ATOM 2154 C C . PHE B 1 124 ? 1.736 8.219 -1.757 1 97.62 124 PHE B C 1
ATOM 2156 O O . PHE B 1 124 ? 2.467 7.977 -0.793 1 97.62 124 PHE B O 1
ATOM 2163 N N . GLN B 1 125 ? 0.426 8 -1.728 1 97.38 125 GLN B N 1
ATOM 2164 C CA . GLN B 1 125 ? -0.193 7.328 -0.59 1 97.38 125 GLN B CA 1
ATOM 2165 C C . GLN B 1 125 ? -1.199 6.281 -1.053 1 97.38 125 GLN B C 1
ATOM 2167 O O . GLN B 1 125 ? -1.956 6.512 -1.997 1 97.38 125 GLN B O 1
ATOM 2172 N N . PHE B 1 126 ? -1.134 5.121 -0.511 1 98.38 126 PHE B N 1
ATOM 2173 C CA . PHE B 1 126 ? -2.105 4.043 -0.643 1 98.38 126 PHE B CA 1
ATOM 2174 C C . PHE B 1 126 ? -2.812 3.783 0.684 1 98.38 126 PHE B C 1
ATOM 2176 O O . PHE B 1 126 ? -2.195 3.307 1.639 1 98.38 126 PHE B O 1
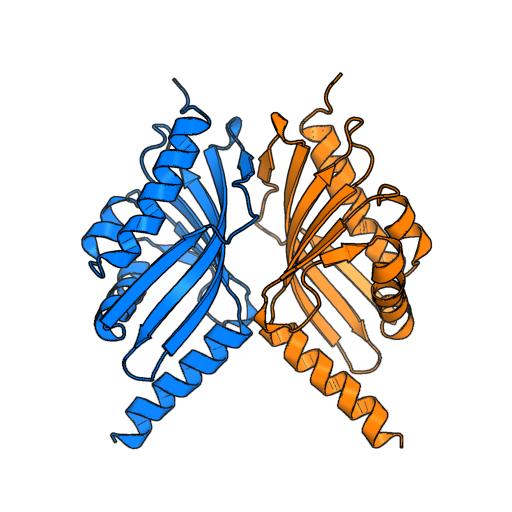ATOM 2183 N N . ALA B 1 127 ? -4.105 4.082 0.712 1 97.38 127 ALA B N 1
ATOM 2184 C CA . ALA B 1 127 ? -4.824 4.102 1.981 1 97.38 127 ALA B CA 1
ATOM 2185 C C . ALA B 1 127 ? -5.648 2.83 2.168 1 97.38 127 ALA B C 1
ATOM 2187 O O . ALA B 1 127 ? -5.992 2.16 1.191 1 97.38 127 ALA B O 1
ATOM 2188 N N . ASP B 1 128 ? -5.914 2.506 3.422 1 97.88 128 ASP B N 1
ATOM 2189 C CA . ASP B 1 128 ? -6.969 1.561 3.77 1 97.88 128 ASP B CA 1
ATOM 2190 C C . ASP B 1 128 ? -8.336 2.078 3.326 1 97.88 128 ASP B C 1
ATOM 2192 O O . ASP B 1 128 ? -9 2.812 4.062 1 97.88 128 ASP B O 1
ATOM 2196 N N . SER B 1 129 ? -8.727 1.678 2.205 1 96.69 129 SER B N 1
ATOM 2197 C CA . SER B 1 129 ? -9.891 2.264 1.548 1 96.69 129 SER B CA 1
ATOM 2198 C C . SER B 1 129 ? -11.172 1.953 2.312 1 96.69 129 SER B C 1
ATOM 2200 O O . SER B 1 129 ? -12.094 2.77 2.344 1 96.69 129 SER B O 1
ATOM 2202 N N . ALA B 1 130 ? -11.297 0.79 2.902 1 95.12 130 ALA B N 1
ATOM 2203 C CA . ALA B 1 130 ? -12.492 0.431 3.664 1 95.12 130 ALA B CA 1
ATOM 2204 C C . ALA B 1 130 ? -12.688 1.367 4.852 1 95.12 130 ALA B C 1
ATOM 2206 O O . ALA B 1 130 ? -13.789 1.874 5.078 1 95.12 130 ALA B O 1
ATOM 2207 N N . THR B 1 131 ? -11.609 1.587 5.574 1 94.75 131 THR B N 1
ATOM 2208 C CA . THR B 1 131 ? -11.664 2.475 6.73 1 94.75 131 THR B CA 1
ATOM 2209 C C . THR B 1 131 ? -11.969 3.906 6.297 1 94.75 131 THR B C 1
ATOM 2211 O O . THR B 1 131 ? -12.766 4.598 6.938 1 94.75 131 THR B O 1
ATOM 2214 N N . ARG B 1 132 ? -11.305 4.324 5.242 1 92.25 132 ARG B N 1
ATOM 2215 C CA . ARG B 1 132 ? -11.523 5.68 4.742 1 92.25 132 ARG B CA 1
ATOM 2216 C C . ARG B 1 132 ? -12.961 5.867 4.281 1 92.25 132 ARG B C 1
ATOM 2218 O O . ARG B 1 132 ? -13.578 6.906 4.543 1 92.25 132 ARG B O 1
ATOM 2225 N N . ASP B 1 133 ? -13.492 4.91 3.592 1 90.62 133 ASP B N 1
ATOM 2226 C CA . ASP B 1 133 ? -14.875 4.957 3.133 1 90.62 133 ASP B CA 1
ATOM 2227 C C . ASP B 1 133 ? -15.844 5.039 4.312 1 90.62 133 ASP B C 1
ATOM 2229 O O . ASP B 1 133 ? -16.781 5.84 4.301 1 90.62 133 ASP B O 1
ATOM 2233 N N . ALA B 1 134 ? -15.656 4.219 5.273 1 91 134 ALA B N 1
ATOM 2234 C CA . ALA B 1 134 ? -16.5 4.211 6.465 1 91 134 ALA B CA 1
ATOM 2235 C C . ALA B 1 134 ? -16.469 5.559 7.176 1 91 134 ALA B C 1
ATOM 2237 O O . ALA B 1 134 ? -17.5 6.055 7.637 1 91 134 ALA B O 1
ATOM 2238 N N . TRP B 1 135 ? -15.344 6.105 7.277 1 90.31 135 TRP B N 1
ATOM 2239 C CA . TRP B 1 135 ? -15.172 7.402 7.918 1 90.31 135 TRP B CA 1
ATOM 2240 C C . TRP B 1 135 ? -15.891 8.492 7.137 1 90.31 135 TRP B C 1
ATOM 2242 O O . TRP B 1 135 ? -16.531 9.367 7.73 1 90.31 135 TRP B O 1
ATOM 2252 N N . GLY B 1 136 ? -15.672 8.484 5.84 1 86.88 136 GLY B N 1
ATOM 2253 C CA . GLY B 1 136 ? -16.391 9.438 5.012 1 86.88 136 GLY B CA 1
ATOM 2254 C C . GLY B 1 136 ? -17.891 9.414 5.234 1 86.88 136 GLY B C 1
ATOM 2255 O O . GLY B 1 136 ? -18.531 10.461 5.309 1 86.88 136 GLY B O 1
ATOM 2256 N N . LYS B 1 137 ? -18.422 8.273 5.355 1 89.25 137 LYS B N 1
ATOM 2257 C CA . LYS B 1 137 ? -19.844 8.109 5.594 1 89.25 137 LYS B CA 1
ATOM 2258 C C . LYS B 1 137 ? -20.25 8.688 6.949 1 89.25 137 LYS B C 1
ATOM 2260 O O . LYS B 1 137 ? -21.328 9.281 7.086 1 89.25 137 LYS B O 1
ATOM 2265 N N . LYS B 1 138 ? -19.406 8.547 7.93 1 90.19 138 LYS B N 1
ATOM 2266 C CA . LYS B 1 138 ? -19.672 9.102 9.25 1 90.19 138 LYS B CA 1
ATOM 2267 C C . LYS B 1 138 ? -19.688 10.633 9.211 1 90.19 138 LYS B C 1
ATOM 2269 O O . LYS B 1 138 ? -20.531 11.266 9.852 1 90.19 138 LYS B O 1
ATOM 2274 N N . ILE B 1 139 ? -18.781 11.141 8.531 1 87.19 139 ILE B N 1
ATOM 2275 C CA . ILE B 1 139 ? -18.672 12.594 8.422 1 87.19 139 ILE B CA 1
ATOM 2276 C C . ILE B 1 139 ? -19.906 13.148 7.727 1 87.19 139 ILE B C 1
ATOM 2278 O O . ILE B 1 139 ? -20.484 14.148 8.164 1 87.19 139 ILE B O 1
ATOM 2282 N N . GLU B 1 140 ? -20.297 12.516 6.637 1 86.62 140 GLU B N 1
ATOM 2283 C CA . GLU B 1 140 ? -21.484 12.938 5.91 1 86.62 140 GLU B CA 1
ATOM 2284 C C . GLU B 1 140 ? -22.719 12.883 6.805 1 86.62 140 GLU B C 1
ATOM 2286 O O . GLU B 1 140 ? -23.547 13.797 6.789 1 86.62 140 GLU B O 1
ATOM 2291 N N . ALA B 1 141 ? -22.797 11.922 7.574 1 88.25 141 ALA B N 1
ATOM 2292 C CA . ALA B 1 141 ? -23.938 11.75 8.477 1 88.25 141 ALA B CA 1
ATOM 2293 C C . ALA B 1 141 ? -23.953 12.82 9.562 1 88.25 141 ALA B C 1
ATOM 2295 O O . ALA B 1 141 ? -25.016 13.289 9.977 1 88.25 141 ALA B O 1
ATOM 2296 N N . HIS B 1 142 ? -22.781 13.141 10.016 1 86.81 142 HIS B N 1
ATOM 2297 C CA . HIS B 1 142 ? -22.656 14.164 11.047 1 86.81 1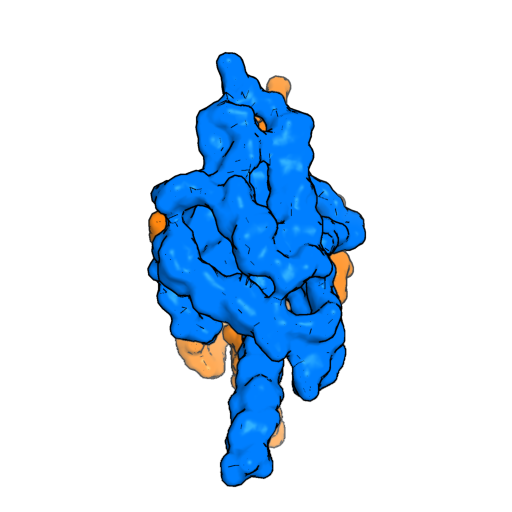42 HIS B CA 1
ATOM 2298 C C . HIS B 1 142 ? -23.172 15.508 10.57 1 86.81 142 HIS B C 1
ATOM 2300 O O . HIS B 1 142 ? -23.875 16.203 11.305 1 86.81 142 HIS B O 1
ATOM 2306 N N . PHE B 1 143 ? -23.016 15.867 9.328 1 84.69 143 PHE B N 1
ATOM 2307 C CA . PHE B 1 143 ? -23.422 17.156 8.805 1 84.69 143 PHE B CA 1
ATOM 2308 C C . PHE B 1 143 ? -24.875 17.109 8.312 1 84.69 143 PHE B C 1
ATOM 2310 O O . PHE B 1 143 ? -25.562 18.125 8.32 1 84.69 143 PHE B O 1
ATOM 2317 N N . SER B 1 144 ? -25.266 15.945 7.871 1 83.75 144 SER B N 1
ATOM 2318 C CA . SER B 1 144 ? -26.656 15.805 7.449 1 83.75 144 SER B CA 1
ATOM 2319 C C . SER B 1 144 ? -27.594 15.867 8.641 1 83.75 144 SER B C 1
ATOM 2321 O O . SER B 1 144 ? -28.734 16.328 8.523 1 83.75 144 SER B O 1
ATOM 2323 N N . ALA B 1 145 ? -27.203 15.344 9.688 1 74.25 145 ALA B N 1
ATOM 2324 C CA . ALA B 1 145 ? -28.031 15.344 10.891 1 74.25 145 ALA B CA 1
ATOM 2325 C C . ALA B 1 145 ? -28.141 16.75 11.484 1 74.25 145 ALA B C 1
ATOM 2327 O O . ALA B 1 145 ? -29.094 17.062 12.195 1 74.25 145 ALA B O 1
ATOM 2328 N N . ARG B 1 146 ? -27.141 17.516 11.234 1 69.56 146 ARG B N 1
ATOM 2329 C CA . ARG B 1 146 ? -27.141 18.859 11.805 1 69.56 146 ARG B CA 1
ATOM 2330 C C . ARG B 1 146 ? -28 19.797 10.984 1 69.56 146 ARG B C 1
ATOM 2332 O O . ARG B 1 146 ? -28.406 20.859 11.469 1 69.56 146 ARG B O 1
ATOM 2339 N N . ASN B 1 147 ? -28.25 19.391 9.75 1 60.25 147 ASN B N 1
ATOM 2340 C CA . ASN B 1 147 ? -29.188 20.188 8.969 1 60.25 147 ASN B CA 1
ATOM 2341 C C . ASN B 1 147 ? -30.594 19.609 9.031 1 60.25 147 ASN B C 1
ATOM 2343 O O . ASN B 1 147 ? -30.781 18.375 9 1 60.25 147 ASN B O 1
#

Nearest PDB structures (foldseek):
  5x9k-assembly1_B  TM=8.983E-01  e=4.984E-22  Aspergillus nidulans FGSC A4
  6u9i-assembly1_B  TM=9.480E-01  e=8.714E-14  Penicillium brevicompactum
  5wqf-assembly3_F  TM=9.454E-01  e=7.748E-14  Aspergillus terreus NIH2624
  6u9i-assembly1_A  TM=9.543E-01  e=1.479E-13  Penicillium brevicompactum
  5wqf-assembly2_B  TM=9.453E-01  e=1.394E-13  Aspergillus terreus NIH2624